Protein AF-A0A3M1Z5X5-F1 (afdb_monomer_lite)

Sequence (236 aa):
MSYSSSIVQARPGDEITLSWATDSDGVEIQELNAQGVALAIYTSTPTGQLVLAIPAGAQDQIIYRLVAKRGGQLATRSIPITISCAASWFFGNEFAPAGSDCPSGPPEILPGAFQPFERGFMVWIGGARNFVVGADSTTNRYMRYANTWDGVTVYPCACGSAPAGFLDPQGIFNWAYNNTLAPIGTWNSAIGWAINNIDQSARQIQFEEGGAFYIETPIGVFRFSGEAAGTWTKIK

Structure (mmCIF, N/CA/C/O backbone):
data_AF-A0A3M1Z5X5-F1
#
_entry.id   AF-A0A3M1Z5X5-F1
#
loop_
_atom_site.group_PDB
_atom_site.id
_atom_site.type_symbol
_atom_site.label_atom_id
_atom_site.label_alt_id
_atom_site.label_comp_id
_atom_site.label_asym_id
_atom_site.label_entity_id
_atom_site.label_seq_id
_atom_site.pdbx_PDB_ins_code
_atom_site.Cartn_x
_atom_site.Cartn_y
_atom_site.Cartn_z
_atom_site.occupancy
_atom_site.B_iso_or_equiv
_atom_site.auth_seq_id
_atom_site.auth_comp_id
_atom_site.auth_asym_id
_atom_site.auth_atom_id
_atom_site.pdbx_PDB_model_num
ATOM 1 N N . MET A 1 1 ? -27.891 -2.935 33.923 1.00 88.75 1 MET A N 1
ATOM 2 C CA . MET A 1 1 ? -26.551 -2.420 33.567 1.00 88.75 1 MET A CA 1
ATOM 3 C C . MET A 1 1 ? -26.675 -1.328 32.524 1.00 88.75 1 MET A C 1
ATOM 5 O O . MET A 1 1 ? -27.481 -1.489 31.610 1.00 88.75 1 MET A O 1
ATOM 9 N N . SER A 1 2 ? -25.902 -0.255 32.664 1.00 96.31 2 SER A N 1
ATOM 10 C CA . SER A 1 2 ? -25.724 0.789 31.651 1.00 96.31 2 SER A CA 1
ATOM 11 C C . SER A 1 2 ? -24.352 0.645 30.994 1.00 96.31 2 SER A C 1
ATOM 13 O O . SER A 1 2 ? -23.387 0.245 31.645 1.00 96.31 2 SER A O 1
ATOM 15 N N . TYR A 1 3 ? -24.283 0.945 29.698 1.00 98.00 3 TYR A N 1
ATOM 16 C CA . TYR A 1 3 ? -23.037 0.999 28.944 1.00 98.00 3 TYR A CA 1
ATOM 17 C C . TYR A 1 3 ? -23.197 1.991 27.794 1.00 98.00 3 TYR A C 1
ATOM 19 O O . TYR A 1 3 ? -24.136 1.860 27.006 1.00 98.00 3 TYR A O 1
ATOM 27 N N . SER A 1 4 ? -22.324 2.991 27.727 1.00 97.81 4 SER A N 1
ATOM 28 C CA . SER A 1 4 ? -22.367 4.057 26.726 1.00 97.81 4 SER A CA 1
ATOM 29 C C . SER A 1 4 ? -20.966 4.479 26.295 1.00 97.81 4 SER A C 1
ATOM 31 O O . SER A 1 4 ? -19.978 4.199 26.972 1.00 97.81 4 SER A O 1
ATOM 33 N N . SER A 1 5 ? -20.909 5.189 25.174 1.00 97.62 5 SER A N 1
ATOM 34 C CA . SER A 1 5 ? -19.703 5.795 24.621 1.00 97.62 5 SER A CA 1
ATOM 35 C C . SER A 1 5 ? -19.924 7.296 24.428 1.00 97.62 5 SER A C 1
ATOM 37 O O . SER A 1 5 ? -21.058 7.713 24.188 1.00 97.62 5 SER A O 1
ATOM 39 N N . SER A 1 6 ? -18.858 8.095 24.511 1.00 97.31 6 SER A N 1
ATOM 40 C CA . SER A 1 6 ? -18.877 9.523 24.165 1.00 97.31 6 SER A CA 1
ATOM 41 C C . SER A 1 6 ? -19.150 9.781 22.678 1.00 97.31 6 SER A C 1
ATOM 43 O O . SER A 1 6 ? -19.729 10.811 22.341 1.00 97.31 6 SER A O 1
ATOM 45 N N . ILE A 1 7 ? -18.760 8.854 21.797 1.00 94.25 7 ILE A N 1
ATOM 46 C CA . ILE A 1 7 ? -18.924 8.936 20.337 1.00 94.25 7 ILE A CA 1
ATOM 47 C C . ILE A 1 7 ? -19.372 7.589 19.760 1.00 94.25 7 ILE A C 1
ATOM 49 O O . ILE A 1 7 ? -19.154 6.547 20.368 1.00 94.25 7 ILE A O 1
ATOM 53 N N . VAL A 1 8 ? -20.001 7.591 18.585 1.00 92.75 8 VAL A N 1
ATOM 54 C CA . VAL A 1 8 ? -20.375 6.366 17.832 1.00 92.75 8 VAL A CA 1
ATOM 55 C C . VAL A 1 8 ? -19.824 6.357 16.402 1.00 92.75 8 VAL A C 1
ATOM 57 O O . VAL A 1 8 ? -19.964 5.373 15.674 1.00 92.75 8 VAL A O 1
ATOM 60 N N . GLN A 1 9 ? -19.177 7.454 16.013 1.00 91.19 9 GLN A N 1
ATOM 61 C CA . GLN A 1 9 ? -18.403 7.614 14.792 1.00 91.19 9 GLN A CA 1
ATOM 62 C C . GLN A 1 9 ? -17.070 8.241 15.178 1.00 91.19 9 GLN A C 1
ATOM 64 O O . GLN A 1 9 ? -17.058 9.162 15.995 1.00 91.19 9 GLN A O 1
ATOM 69 N N . ALA A 1 10 ? -15.981 7.730 14.623 1.00 90.88 10 ALA A N 1
ATOM 70 C CA . ALA A 1 10 ? -14.641 8.175 14.960 1.00 90.88 10 ALA A CA 1
ATOM 71 C C . ALA A 1 10 ? -13.701 8.058 13.760 1.00 90.88 10 ALA A C 1
ATOM 73 O O . ALA A 1 10 ? -14.003 7.392 12.766 1.00 90.88 10 ALA A O 1
ATOM 74 N N . ARG A 1 11 ? -12.548 8.698 13.866 1.00 85.62 11 ARG A N 1
ATOM 75 C CA . ARG A 1 11 ? -11.379 8.485 13.019 1.00 85.62 11 ARG A CA 1
ATOM 76 C C . ARG A 1 11 ? -10.339 7.684 13.796 1.00 85.62 11 ARG A C 1
ATOM 78 O O . ARG A 1 11 ? -10.359 7.705 15.030 1.00 85.62 11 ARG A O 1
ATOM 85 N N . PRO A 1 12 ? -9.417 6.995 13.113 1.00 84.81 12 PRO A N 1
ATOM 86 C CA . PRO A 1 12 ? -8.233 6.486 13.783 1.00 84.81 12 PRO A CA 1
ATOM 87 C C . PRO A 1 12 ? -7.512 7.602 14.553 1.00 84.81 12 PRO A C 1
ATOM 89 O O . PRO A 1 12 ? -7.382 8.721 14.059 1.00 84.81 12 PRO A O 1
ATOM 92 N N . GLY A 1 13 ? -7.096 7.312 15.785 1.00 84.56 13 GLY A N 1
ATOM 93 C CA . GLY A 1 13 ? -6.469 8.275 16.693 1.00 84.56 13 GLY A CA 1
ATOM 94 C C . GLY A 1 13 ? -7.425 9.134 17.531 1.00 84.56 13 GLY A C 1
ATOM 95 O O . GLY A 1 13 ? -6.964 9.727 18.505 1.00 84.56 13 GLY A O 1
ATOM 96 N N . ASP A 1 14 ? -8.728 9.182 17.226 1.00 89.88 14 ASP A N 1
ATOM 97 C CA . ASP A 1 14 ? -9.696 9.889 18.077 1.00 89.88 14 ASP A CA 1
ATOM 98 C C . ASP A 1 14 ? -9.773 9.250 19.474 1.00 89.88 14 ASP A C 1
ATOM 100 O O . ASP A 1 14 ? -9.660 8.032 19.626 1.00 89.88 14 ASP A O 1
ATOM 104 N N . GLU A 1 15 ? -10.025 10.059 20.504 1.00 94.94 15 GLU A N 1
ATOM 105 C CA . GLU A 1 15 ? -10.270 9.560 21.858 1.00 94.94 15 GLU A CA 1
ATOM 106 C C . GLU A 1 15 ? -11.758 9.254 22.090 1.00 94.94 15 GLU A C 1
ATOM 108 O O . GLU A 1 15 ? -12.654 10.050 21.802 1.00 94.94 15 GLU A O 1
ATOM 113 N N . ILE A 1 16 ? -12.021 8.096 22.687 1.00 96.25 16 ILE A N 1
ATOM 114 C CA . ILE A 1 16 ? -13.342 7.611 23.079 1.00 96.25 16 ILE A CA 1
ATOM 115 C C . ILE A 1 16 ? -13.374 7.393 24.591 1.00 96.25 16 ILE A C 1
ATOM 117 O O . ILE A 1 16 ? -12.455 6.825 25.175 1.00 96.25 16 ILE A O 1
ATOM 121 N N . THR A 1 17 ? -14.466 7.803 25.239 1.00 98.06 17 THR A N 1
ATOM 122 C CA . THR A 1 17 ? -14.736 7.484 26.646 1.00 98.06 17 THR A CA 1
ATOM 123 C C . THR A 1 17 ? -15.887 6.496 26.741 1.00 98.06 17 THR A C 1
ATOM 125 O O . THR A 1 17 ? -17.037 6.823 26.446 1.00 98.06 17 THR A O 1
ATOM 128 N N . LEU A 1 18 ? -15.584 5.290 27.206 1.00 98.25 18 LEU A N 1
ATOM 129 C CA . LEU A 1 18 ? -16.563 4.269 27.552 1.00 98.25 18 LEU A CA 1
ATOM 130 C C . LEU A 1 18 ? -16.987 4.468 29.006 1.00 98.25 18 LEU A C 1
ATOM 132 O O . LEU A 1 18 ? -16.141 4.653 29.874 1.00 98.25 18 LEU A O 1
ATOM 136 N N . SER A 1 19 ? -18.287 4.431 29.288 1.00 98.38 19 SER A N 1
ATOM 137 C CA . SER A 1 19 ? -18.845 4.584 30.639 1.00 98.38 19 SER A CA 1
ATOM 138 C C . SER A 1 19 ? -19.816 3.452 30.945 1.00 98.38 19 SER A C 1
ATOM 140 O O . SER A 1 19 ? -20.634 3.093 30.095 1.00 98.38 19 SER A O 1
ATOM 142 N N . TRP A 1 20 ? -19.759 2.893 32.153 1.00 98.25 20 TRP A N 1
ATOM 143 C CA . TRP A 1 20 ? -20.652 1.810 32.567 1.00 98.25 20 TRP A CA 1
ATOM 144 C C . TRP A 1 20 ? -21.007 1.868 34.052 1.00 98.25 20 TRP A C 1
ATOM 146 O O . TRP A 1 20 ? -20.260 2.387 34.881 1.00 98.25 20 TRP A O 1
ATOM 156 N N . ALA A 1 21 ? -22.148 1.265 34.380 1.00 98.00 21 ALA A N 1
ATOM 157 C CA . ALA A 1 21 ? -22.534 0.932 35.744 1.00 98.00 21 ALA A CA 1
ATOM 158 C C . ALA A 1 21 ? -23.292 -0.402 35.764 1.00 98.00 21 ALA A C 1
ATOM 160 O O . ALA A 1 21 ? -24.238 -0.636 34.996 1.00 98.00 21 ALA A O 1
ATOM 161 N N . THR A 1 22 ? -22.865 -1.305 36.640 1.00 97.00 22 THR A N 1
ATOM 162 C CA . THR A 1 22 ? -23.415 -2.655 36.772 1.00 97.00 22 THR A CA 1
ATOM 163 C C . THR A 1 22 ? -23.456 -3.054 38.244 1.00 97.00 22 THR A C 1
ATOM 165 O O . THR A 1 22 ? -22.604 -2.628 39.015 1.00 97.00 22 THR A O 1
ATOM 168 N N . ASP A 1 23 ? -24.370 -3.950 38.615 1.00 95.50 23 ASP A N 1
ATOM 169 C CA . ASP A 1 23 ? -24.359 -4.553 39.954 1.00 95.50 23 ASP A CA 1
ATOM 170 C C . ASP A 1 23 ? -23.419 -5.777 40.030 1.00 95.50 23 ASP A C 1
ATOM 172 O O . ASP A 1 23 ? -23.480 -6.557 40.969 1.00 95.50 23 ASP A O 1
ATOM 176 N N . SER A 1 24 ? -22.590 -6.031 39.018 1.00 96.19 24 SER A N 1
ATOM 177 C CA . SER A 1 24 ? -21.792 -7.261 38.935 1.00 96.19 24 SER A CA 1
ATOM 178 C C . SER A 1 24 ? -20.645 -7.326 39.954 1.00 96.19 24 SER A C 1
ATOM 180 O O . SER A 1 24 ? -20.308 -6.326 40.581 1.00 96.19 24 SER A O 1
ATOM 182 N N . ASP A 1 25 ? -20.036 -8.505 40.105 1.00 94.75 25 ASP A N 1
ATOM 183 C CA . ASP A 1 25 ? -18.866 -8.703 40.974 1.00 94.75 25 ASP A CA 1
ATOM 184 C C . ASP A 1 25 ? -17.574 -8.233 40.278 1.00 94.75 25 ASP A C 1
ATOM 186 O O . ASP A 1 25 ? -16.588 -7.890 40.927 1.00 94.75 25 ASP A O 1
ATOM 190 N N . GLY A 1 26 ? -17.579 -8.195 38.942 1.00 94.62 26 GLY A N 1
ATOM 191 C CA . GLY A 1 26 ? -16.470 -7.705 38.134 1.00 94.62 26 GLY A CA 1
ATOM 192 C C . GLY A 1 26 ? -16.857 -7.503 36.674 1.00 94.62 26 GLY A C 1
ATOM 193 O O . GLY A 1 26 ? -17.804 -8.116 36.171 1.00 94.62 26 GLY A O 1
ATOM 194 N N . VAL A 1 27 ? -16.098 -6.655 35.983 1.00 97.69 27 VAL A N 1
ATOM 195 C CA . VAL A 1 27 ? -16.301 -6.371 34.561 1.00 97.69 27 VAL A CA 1
ATOM 196 C C . VAL A 1 27 ? -15.000 -6.473 33.778 1.00 97.69 27 VAL A C 1
ATOM 198 O O . VAL A 1 27 ? -13.909 -6.205 34.285 1.00 97.69 27 VAL A O 1
ATOM 201 N N . GLU A 1 28 ? -15.141 -6.812 32.507 1.00 97.44 28 GLU A N 1
ATOM 202 C CA . GLU A 1 28 ? -14.109 -6.625 31.496 1.00 97.44 28 GLU A CA 1
ATOM 203 C C . GLU A 1 28 ? -14.703 -5.886 30.294 1.00 97.44 28 GLU A C 1
ATOM 205 O O . GLU A 1 28 ? -15.861 -6.095 29.924 1.00 97.44 28 GLU A O 1
ATOM 210 N N . ILE A 1 29 ? -13.906 -5.014 29.688 1.00 98.00 29 ILE A N 1
ATOM 211 C CA . ILE A 1 29 ? -14.177 -4.427 28.383 1.00 98.00 29 ILE A CA 1
ATOM 212 C C . ILE A 1 29 ? -13.278 -5.125 27.381 1.00 98.00 29 ILE A C 1
ATOM 214 O O . ILE A 1 29 ? -12.071 -5.217 27.577 1.00 98.00 29 ILE A O 1
ATOM 218 N N . GLN A 1 30 ? -13.872 -5.620 26.310 1.00 97.75 30 GLN A N 1
ATOM 219 C CA . GLN A 1 30 ? -13.162 -6.237 25.208 1.00 97.75 30 GLN A CA 1
ATOM 220 C C . GLN A 1 30 ? -13.242 -5.308 24.002 1.00 97.75 30 GLN A C 1
ATOM 222 O O . GLN A 1 30 ? -14.334 -4.888 23.617 1.00 97.75 30 GLN A O 1
ATOM 227 N N . GLU A 1 31 ? -12.095 -4.999 23.417 1.00 95.38 31 GLU A N 1
ATOM 228 C CA . GLU A 1 31 ? -12.009 -4.362 22.109 1.00 95.38 31 GLU A CA 1
ATOM 229 C C . GLU A 1 31 ? -12.021 -5.461 21.054 1.00 95.38 31 GLU A C 1
ATOM 231 O O . GLU A 1 31 ? -11.177 -6.357 21.090 1.00 95.38 31 GLU A O 1
ATOM 236 N N . LEU A 1 32 ? -12.996 -5.433 20.151 1.00 92.81 32 LEU A N 1
ATOM 237 C CA . LEU A 1 32 ? -13.173 -6.445 19.120 1.00 92.81 32 LEU A CA 1
ATOM 238 C C . LEU A 1 32 ? -13.079 -5.813 17.732 1.00 92.81 32 LEU A C 1
ATOM 240 O O . LEU A 1 32 ? -13.582 -4.709 17.511 1.00 92.81 32 LEU A O 1
ATOM 244 N N . ASN A 1 33 ? -12.521 -6.551 16.775 1.00 83.44 33 ASN A N 1
ATOM 245 C CA . ASN A 1 33 ? -12.664 -6.207 15.361 1.00 83.44 33 ASN A CA 1
ATOM 246 C C . ASN A 1 33 ? -14.097 -6.481 14.854 1.00 83.44 33 ASN A C 1
ATOM 248 O O . ASN A 1 33 ? -14.929 -7.056 15.564 1.00 83.44 33 ASN A O 1
ATOM 252 N N . ALA A 1 34 ? -14.382 -6.113 13.602 1.00 80.69 34 ALA A N 1
ATOM 253 C CA . ALA A 1 34 ? -15.681 -6.351 12.967 1.00 80.69 34 ALA A CA 1
ATOM 254 C C . ALA A 1 34 ? -16.083 -7.844 12.911 1.00 80.69 34 ALA A C 1
ATOM 256 O O . ALA A 1 34 ? -17.267 -8.168 12.859 1.00 80.69 34 ALA A O 1
ATOM 257 N N . GLN A 1 35 ? -15.117 -8.768 12.969 1.00 83.44 35 GLN A N 1
ATOM 258 C CA . GLN A 1 35 ? -15.343 -10.218 13.019 1.00 83.44 35 GLN A CA 1
ATOM 259 C C . GLN A 1 35 ? -15.591 -10.746 14.448 1.00 83.44 35 GLN A C 1
ATOM 261 O O . GLN A 1 35 ? -15.794 -11.945 14.637 1.00 83.44 35 GLN A O 1
ATOM 266 N N . GLY A 1 36 ? -15.582 -9.876 15.464 1.00 85.88 36 GLY A N 1
ATOM 267 C CA . GLY A 1 36 ? -15.825 -10.229 16.864 1.00 85.88 36 GLY A CA 1
ATOM 268 C C . GLY A 1 36 ? -14.629 -10.857 17.589 1.00 85.88 36 GLY A C 1
ATOM 269 O O . GLY A 1 36 ? -14.791 -11.343 18.712 1.00 85.88 36 GLY A O 1
ATOM 270 N N . VAL A 1 37 ? -13.440 -10.850 16.978 1.00 88.38 37 VAL A N 1
ATOM 271 C CA . VAL A 1 37 ? -12.191 -11.311 17.601 1.00 88.38 37 VAL A CA 1
ATOM 272 C C . VAL A 1 37 ? -11.689 -10.237 18.556 1.00 88.38 37 VAL A C 1
ATOM 274 O O . VAL A 1 37 ? -11.570 -9.077 18.167 1.00 88.38 37 VAL A O 1
ATOM 277 N N . ALA A 1 38 ? -11.379 -10.629 19.793 1.00 91.38 38 ALA A N 1
ATOM 278 C CA . ALA A 1 38 ? -10.833 -9.716 20.788 1.00 91.38 38 ALA A CA 1
ATOM 279 C C . ALA A 1 38 ? -9.383 -9.344 20.458 1.00 91.38 38 ALA A C 1
ATOM 281 O O . ALA A 1 38 ? -8.515 -10.211 20.390 1.00 91.38 38 ALA A O 1
ATOM 282 N N . LEU A 1 39 ? -9.149 -8.048 20.277 1.00 89.44 39 LEU A N 1
ATOM 283 C CA . LEU A 1 39 ? -7.839 -7.435 20.076 1.00 89.44 39 LEU A CA 1
ATOM 284 C C . LEU A 1 39 ? -7.198 -7.062 21.418 1.00 89.44 39 LEU A C 1
ATOM 286 O O . LEU A 1 39 ? -5.995 -7.232 21.599 1.00 89.44 39 LEU A O 1
ATOM 290 N N . ALA A 1 40 ? -8.012 -6.603 22.373 1.00 94.00 40 ALA A N 1
ATOM 291 C CA . ALA A 1 40 ? -7.578 -6.233 23.715 1.00 94.00 40 ALA A CA 1
ATOM 292 C C . ALA A 1 40 ? -8.664 -6.515 24.764 1.00 94.00 40 ALA A C 1
ATOM 294 O O . ALA A 1 40 ? -9.858 -6.567 24.454 1.00 94.00 40 ALA A O 1
ATOM 295 N N . ILE A 1 41 ? -8.242 -6.698 26.019 1.00 97.00 41 ILE A N 1
ATOM 296 C CA . ILE A 1 41 ? -9.127 -6.926 27.169 1.00 97.00 41 ILE A CA 1
ATOM 297 C C . ILE A 1 41 ? -8.678 -6.039 28.332 1.00 97.00 41 ILE A C 1
ATOM 299 O O . ILE A 1 41 ? -7.515 -6.066 28.730 1.00 97.00 41 ILE A O 1
ATOM 303 N N . TYR A 1 42 ? -9.623 -5.302 28.909 1.00 97.00 42 TYR A N 1
ATOM 304 C CA . TYR A 1 42 ? -9.421 -4.379 30.020 1.00 97.00 42 TYR A CA 1
ATOM 305 C C . TYR A 1 42 ? -10.319 -4.779 31.193 1.00 97.00 42 TYR A C 1
ATOM 307 O O . TYR A 1 42 ? -11.537 -4.626 31.132 1.00 97.00 42 TYR A O 1
ATOM 315 N N . THR A 1 43 ? -9.746 -5.290 32.279 1.00 96.19 43 THR A N 1
ATOM 316 C CA . THR A 1 43 ? -10.483 -5.527 33.534 1.00 96.19 43 THR A CA 1
ATOM 317 C C . THR A 1 43 ? -10.683 -4.231 34.309 1.00 96.19 43 THR A C 1
ATOM 319 O O . THR A 1 43 ? -9.769 -3.414 34.396 1.00 96.19 43 THR A O 1
ATOM 322 N N . SER A 1 44 ? -11.865 -4.048 34.898 1.00 95.06 44 SER A N 1
ATOM 323 C CA . SER A 1 44 ? -12.182 -2.842 35.667 1.00 95.06 44 SER A CA 1
ATOM 324 C C . SER A 1 44 ? -13.203 -3.098 36.783 1.00 95.06 44 SER A C 1
ATOM 326 O O . SER A 1 44 ? -13.665 -4.224 36.988 1.00 95.06 44 SER A O 1
ATOM 328 N N . THR A 1 45 ? -13.542 -2.050 37.532 1.00 96.62 45 THR A N 1
ATOM 329 C CA . THR A 1 45 ? -14.554 -2.079 38.596 1.00 96.62 45 THR A CA 1
ATOM 330 C C . THR A 1 45 ? -15.979 -2.091 38.029 1.00 96.62 45 THR A C 1
ATOM 332 O O . THR A 1 45 ? -16.200 -1.579 36.931 1.00 96.62 45 THR A O 1
ATOM 335 N N . PRO A 1 46 ? -16.989 -2.606 38.764 1.00 96.88 46 PRO A N 1
ATOM 336 C CA . PRO A 1 46 ? -18.374 -2.720 38.278 1.00 96.88 46 PRO A CA 1
ATOM 337 C C . PRO A 1 46 ? -19.041 -1.421 37.802 1.00 96.88 46 PRO A C 1
ATOM 339 O O . PRO A 1 46 ? -20.001 -1.483 37.031 1.00 96.88 46 PRO A O 1
ATOM 342 N N . THR A 1 47 ? -18.516 -0.269 38.221 1.00 98.12 47 THR A N 1
ATOM 343 C CA . THR A 1 47 ? -18.877 1.072 37.749 1.00 98.12 47 THR A CA 1
ATOM 344 C C . THR A 1 47 ? -17.595 1.833 37.443 1.00 98.12 47 THR A C 1
ATOM 346 O O . THR A 1 47 ? -16.647 1.765 38.231 1.00 98.12 47 THR A O 1
ATOM 349 N N . GLY A 1 48 ? -17.551 2.544 36.317 1.00 97.56 48 GLY A N 1
ATOM 350 C CA . GLY A 1 48 ? -16.356 3.279 35.922 1.00 97.56 48 GLY A CA 1
ATOM 351 C C . GLY A 1 48 ? -16.420 3.896 34.532 1.00 97.56 48 GLY A C 1
ATOM 352 O O . GLY A 1 48 ? -17.454 3.885 33.855 1.00 97.56 48 GLY A O 1
ATOM 353 N N . GLN A 1 49 ? -15.276 4.454 34.143 1.00 98.12 49 GLN A N 1
ATOM 354 C CA . GLN A 1 49 ? -15.012 4.979 32.812 1.00 98.12 49 GLN A CA 1
ATOM 355 C C . GLN A 1 49 ? -13.654 4.486 32.316 1.00 98.12 49 GLN A C 1
ATOM 357 O O . GLN A 1 49 ? -12.756 4.211 33.113 1.00 98.12 49 GLN A O 1
ATOM 362 N N . LEU A 1 50 ? -13.512 4.385 30.999 1.00 97.81 50 LEU A N 1
ATOM 363 C CA . LEU A 1 50 ? -12.277 4.011 30.322 1.00 97.81 50 LEU A CA 1
ATOM 364 C C . LEU A 1 50 ? -12.106 4.910 29.102 1.00 97.81 50 LEU A C 1
ATOM 366 O O . LEU A 1 50 ? -12.975 4.928 28.230 1.00 97.81 50 LEU A O 1
ATOM 370 N N . VAL A 1 51 ? -11.001 5.648 29.062 1.00 97.56 51 VAL A N 1
ATOM 371 C CA . VAL A 1 51 ? -10.608 6.451 27.902 1.00 97.56 51 VAL A CA 1
ATOM 372 C C . VAL A 1 51 ? -9.647 5.623 27.058 1.00 97.56 51 VAL A C 1
ATOM 374 O O . VAL A 1 51 ? -8.676 5.086 27.592 1.00 97.56 51 VAL A O 1
ATOM 377 N N . LEU A 1 52 ? -9.937 5.492 25.767 1.00 95.44 52 LEU A N 1
ATOM 378 C CA . LEU A 1 52 ? -9.114 4.780 24.788 1.00 95.44 52 LEU A CA 1
ATOM 379 C C . LEU A 1 52 ? -8.915 5.670 23.564 1.00 95.44 52 LEU A C 1
ATOM 381 O O . LEU A 1 52 ? -9.777 6.487 23.252 1.00 95.44 52 LEU A O 1
ATOM 385 N N . ALA A 1 53 ? -7.809 5.479 22.854 1.00 93.06 53 ALA A N 1
ATOM 386 C CA . ALA A 1 53 ? -7.659 5.993 21.500 1.00 93.06 53 ALA A CA 1
ATOM 387 C C . ALA A 1 53 ? -8.137 4.927 20.508 1.00 93.06 53 ALA A C 1
ATOM 389 O O . ALA A 1 53 ? -7.867 3.739 20.699 1.00 93.06 53 ALA A O 1
ATOM 390 N N . ILE A 1 54 ? -8.820 5.342 19.443 1.00 89.81 54 ILE A N 1
ATOM 391 C CA . ILE A 1 54 ? -9.171 4.453 18.336 1.00 89.81 54 ILE A CA 1
ATOM 392 C C . ILE A 1 54 ? -7.870 3.999 17.652 1.00 89.81 54 ILE A C 1
ATOM 394 O O . ILE A 1 54 ? -7.066 4.855 17.271 1.00 89.81 54 ILE A O 1
ATOM 398 N N . PRO A 1 55 ? -7.638 2.685 17.473 1.00 83.94 55 PRO A N 1
ATOM 399 C CA . PRO A 1 55 ? -6.419 2.186 16.841 1.00 83.94 55 PRO A CA 1
ATOM 400 C C . PRO A 1 55 ? -6.186 2.788 15.448 1.00 83.94 55 PRO A C 1
ATOM 402 O O . PRO A 1 55 ? -7.133 2.929 14.678 1.00 83.94 55 PRO A O 1
ATOM 405 N N . ALA A 1 56 ? -4.927 3.084 15.103 1.00 74.50 56 ALA A N 1
ATOM 406 C CA . ALA A 1 56 ? -4.547 3.662 13.803 1.00 74.50 56 ALA A CA 1
ATOM 407 C C . ALA A 1 56 ? -5.045 2.819 12.604 1.00 74.50 56 ALA A C 1
ATOM 409 O O . ALA A 1 56 ? -5.621 3.350 11.658 1.00 74.50 56 ALA A O 1
ATOM 410 N N . GLY A 1 57 ? -4.944 1.490 12.718 1.00 71.56 57 GLY A N 1
ATOM 411 C CA . GLY A 1 57 ? -5.395 0.544 11.692 1.00 71.56 57 GLY A CA 1
ATOM 412 C C . GLY A 1 57 ? -6.862 0.120 11.809 1.00 71.56 57 GLY A C 1
ATOM 413 O O . GLY A 1 57 ? -7.241 -0.910 11.247 1.00 71.56 57 GLY A O 1
ATOM 414 N N . ALA A 1 58 ? -7.683 0.829 12.593 1.00 78.06 58 ALA A N 1
ATOM 415 C CA . ALA A 1 58 ? -9.108 0.537 12.672 1.00 78.06 58 ALA A CA 1
ATOM 416 C C . ALA A 1 58 ? -9.774 0.875 11.329 1.00 78.06 58 ALA A C 1
ATOM 418 O O . ALA A 1 58 ? -9.634 1.977 10.807 1.00 78.06 58 ALA A O 1
ATOM 419 N N . GLN A 1 59 ? -10.523 -0.078 10.783 1.00 72.12 59 GLN A N 1
ATOM 420 C CA . GLN A 1 59 ? -11.265 0.067 9.532 1.00 72.12 59 GLN A CA 1
ATOM 421 C C . GLN A 1 59 ? -12.729 -0.238 9.783 1.00 72.12 59 GLN A C 1
ATOM 423 O O . GLN A 1 59 ? -13.019 -1.123 10.586 1.00 72.12 59 GLN A O 1
ATOM 428 N N . ASP A 1 60 ? -13.613 0.467 9.075 1.00 79.69 60 ASP A N 1
ATOM 429 C CA . ASP A 1 60 ? -15.076 0.330 9.055 1.00 79.69 60 ASP A CA 1
ATOM 430 C C . ASP A 1 60 ? -15.779 0.434 10.414 1.00 79.69 60 ASP A C 1
ATOM 432 O O . ASP A 1 60 ? -16.623 1.305 10.627 1.00 79.69 60 ASP A O 1
ATOM 436 N N . GLN A 1 61 ? -15.465 -0.466 11.341 1.00 87.44 61 GLN A N 1
ATOM 437 C CA . GLN A 1 61 ? -16.051 -0.554 12.660 1.00 87.44 61 GLN A CA 1
ATOM 438 C C . GLN A 1 61 ? -15.111 -1.223 13.669 1.00 87.44 61 GLN A C 1
ATOM 440 O O . GLN A 1 61 ? -14.516 -2.268 13.406 1.00 87.44 61 GLN A O 1
ATOM 445 N N . ILE A 1 62 ? -15.089 -0.676 14.882 1.00 91.38 62 ILE A N 1
ATOM 446 C CA . ILE A 1 62 ? -14.570 -1.342 16.078 1.00 91.38 62 ILE A CA 1
ATOM 447 C C . ILE A 1 62 ? -15.714 -1.571 17.064 1.00 91.38 62 ILE A C 1
ATOM 449 O O . ILE A 1 62 ? -16.635 -0.758 17.160 1.00 91.38 62 ILE A O 1
ATOM 453 N N . ILE A 1 63 ? -15.706 -2.698 17.773 1.00 95.25 63 ILE A N 1
ATOM 454 C CA . ILE A 1 63 ? -16.775 -3.045 18.712 1.00 95.25 63 ILE A CA 1
ATOM 455 C C . ILE A 1 63 ? -16.191 -3.107 20.114 1.00 95.25 63 ILE A C 1
ATOM 457 O O . ILE A 1 63 ? -15.382 -3.979 20.419 1.00 95.25 63 ILE A O 1
ATOM 461 N N . TYR A 1 64 ? -16.676 -2.247 21.001 1.00 97.06 64 TYR A N 1
ATOM 462 C CA . TYR A 1 64 ? -16.374 -2.353 22.422 1.00 97.06 64 TYR A CA 1
ATOM 463 C C . TYR A 1 64 ? -17.467 -3.155 23.119 1.00 97.06 64 TYR A C 1
ATOM 465 O O . TYR A 1 64 ? -18.648 -2.807 23.053 1.00 97.06 64 TYR A O 1
ATOM 473 N N . ARG A 1 65 ? -17.092 -4.267 23.755 1.00 97.94 65 ARG A N 1
ATOM 474 C CA . ARG A 1 65 ? -18.006 -5.166 24.467 1.00 97.94 65 ARG A CA 1
ATOM 475 C C . ARG A 1 65 ? -17.723 -5.141 25.961 1.00 97.94 65 ARG A C 1
ATOM 477 O O . ARG A 1 65 ? -16.682 -5.612 26.400 1.00 97.94 65 ARG A O 1
ATOM 484 N N . LEU A 1 66 ? -18.693 -4.683 26.744 1.00 98.12 66 LEU A N 1
ATOM 485 C CA . LEU A 1 66 ? -18.722 -4.881 28.187 1.00 98.12 66 LEU A CA 1
ATOM 486 C C . LEU A 1 66 ? -19.187 -6.309 28.495 1.00 98.12 66 LEU A C 1
ATOM 488 O O . LEU A 1 66 ? -20.225 -6.742 27.987 1.00 98.12 66 LEU A O 1
ATOM 492 N N . VAL A 1 67 ? -18.457 -7.010 29.358 1.00 98.12 67 VAL A N 1
ATOM 493 C CA . VAL A 1 67 ? -18.828 -8.312 29.922 1.00 98.12 67 VAL A CA 1
ATOM 494 C C . VAL A 1 67 ? -18.855 -8.183 31.445 1.00 98.12 67 VAL A C 1
ATOM 496 O O . VAL A 1 67 ? -17.822 -8.004 32.086 1.00 98.12 67 VAL A O 1
ATOM 499 N N . ALA A 1 68 ? -20.047 -8.273 32.027 1.00 97.69 68 ALA A N 1
ATOM 500 C CA . ALA A 1 68 ? -20.280 -8.216 33.465 1.00 97.69 68 ALA A CA 1
ATOM 501 C C . ALA A 1 68 ? -20.439 -9.631 34.039 1.00 97.69 68 ALA A C 1
ATOM 503 O O . ALA A 1 68 ? -21.177 -10.443 33.474 1.00 97.69 68 ALA A O 1
ATOM 504 N N . LYS A 1 69 ? -19.761 -9.926 35.155 1.00 97.31 69 LYS A N 1
ATOM 505 C CA . LYS A 1 69 ? -19.688 -11.261 35.772 1.00 97.31 69 LYS A CA 1
ATOM 506 C C . LYS A 1 69 ? -20.292 -11.238 37.175 1.00 97.31 69 LYS A C 1
ATOM 508 O O . LYS A 1 69 ? -19.867 -10.439 38.004 1.00 97.31 69 LYS A O 1
ATOM 513 N N . ARG A 1 70 ? -21.261 -12.109 37.466 1.00 96.38 70 ARG A N 1
ATOM 514 C CA . ARG A 1 70 ? -21.837 -12.250 38.817 1.00 96.38 70 ARG A CA 1
ATOM 515 C C . ARG A 1 70 ? -22.191 -13.699 39.108 1.00 96.38 70 ARG A C 1
ATOM 517 O O . ARG A 1 70 ? -22.963 -14.287 38.358 1.00 96.38 70 ARG A O 1
ATOM 524 N N . GLY A 1 71 ? -21.642 -14.276 40.178 1.00 92.88 71 GLY A N 1
ATOM 525 C CA . GLY A 1 71 ? -21.980 -15.647 40.599 1.00 92.88 71 GLY A CA 1
ATOM 526 C C . GLY A 1 71 ? -21.883 -16.708 39.486 1.00 92.88 71 GLY A C 1
ATOM 527 O O . GLY A 1 71 ? -22.728 -17.595 39.405 1.00 92.88 71 GLY A O 1
ATOM 528 N N . GLY A 1 72 ? -20.905 -16.582 38.581 1.00 90.69 72 GLY A N 1
ATOM 529 C CA . GLY A 1 72 ? -20.717 -17.477 37.429 1.00 90.69 72 GLY A CA 1
ATOM 530 C C . GLY A 1 72 ? -21.569 -17.161 36.191 1.00 90.69 72 GLY A C 1
ATOM 531 O O . GLY A 1 72 ? -21.367 -17.781 35.151 1.00 90.69 72 GLY A O 1
ATOM 532 N N . GLN A 1 73 ? -22.481 -16.188 36.257 1.00 95.00 73 GLN A N 1
ATOM 533 C CA . GLN A 1 73 ? -23.254 -15.714 35.108 1.00 95.00 73 GLN A CA 1
ATOM 534 C C . GLN A 1 73 ? -22.548 -14.559 34.392 1.00 95.00 73 GLN A C 1
ATOM 536 O O . GLN A 1 73 ? -21.883 -13.735 35.025 1.00 95.00 73 GLN A O 1
ATOM 541 N N . LEU A 1 74 ? -22.737 -14.489 33.071 1.00 96.75 74 LEU A N 1
ATOM 542 C CA . LEU A 1 74 ? -22.214 -13.434 32.206 1.00 96.75 74 LEU A CA 1
ATOM 543 C C . LEU A 1 74 ? -23.365 -12.643 31.582 1.00 96.75 74 LEU A C 1
ATOM 545 O O . LEU A 1 74 ? -24.309 -13.228 31.052 1.00 96.75 74 LEU A O 1
ATOM 549 N N . ALA A 1 75 ? -23.251 -11.319 31.587 1.00 97.12 75 ALA A N 1
ATOM 550 C CA . ALA A 1 75 ? -24.116 -10.424 30.826 1.00 97.12 75 ALA A CA 1
ATOM 551 C C . ALA A 1 75 ? -23.257 -9.526 29.932 1.00 97.12 75 ALA A C 1
ATOM 553 O O . ALA A 1 75 ? -22.258 -8.977 30.395 1.00 97.12 75 ALA A O 1
ATOM 554 N N . THR A 1 76 ? -23.635 -9.360 28.662 1.00 97.69 76 THR A N 1
ATOM 555 C CA . THR A 1 76 ? -22.843 -8.589 27.692 1.00 97.69 76 THR A CA 1
ATOM 556 C C . THR A 1 76 ? -23.630 -7.446 27.056 1.00 97.69 76 THR A C 1
ATOM 558 O O . THR A 1 76 ? -24.840 -7.542 26.841 1.00 97.69 76 THR A O 1
ATOM 561 N N . ARG A 1 77 ? -22.944 -6.335 26.762 1.00 97.56 77 ARG A N 1
ATOM 562 C CA . ARG A 1 77 ? -23.438 -5.220 25.931 1.00 97.56 77 ARG A CA 1
ATOM 563 C C . ARG A 1 77 ? -22.319 -4.768 25.009 1.00 97.56 77 ARG A C 1
ATOM 565 O O . ARG A 1 77 ? -21.187 -4.628 25.456 1.00 97.56 77 ARG A O 1
ATOM 572 N N . SER A 1 78 ? -22.657 -4.493 23.758 1.00 97.38 78 SER A N 1
ATOM 573 C CA . SER A 1 78 ? -21.708 -4.020 22.754 1.00 97.38 78 SER A CA 1
ATOM 574 C C . SER A 1 78 ? -22.087 -2.635 22.257 1.00 97.38 78 SER A C 1
ATOM 576 O O . SER A 1 78 ? -23.272 -2.337 22.103 1.00 97.38 78 SER A O 1
ATOM 578 N N . ILE A 1 79 ? -21.074 -1.818 21.993 1.00 96.62 79 ILE A N 1
ATOM 579 C CA . ILE A 1 79 ? -21.193 -0.529 21.324 1.00 96.62 79 ILE A CA 1
ATOM 580 C C . ILE A 1 79 ? -20.321 -0.596 20.070 1.00 96.62 79 ILE A C 1
ATOM 582 O O . ILE A 1 79 ? -19.096 -0.680 20.194 1.00 96.62 79 ILE A O 1
ATOM 586 N N . PRO A 1 80 ? -20.927 -0.598 18.873 1.00 94.94 80 PRO A N 1
ATOM 587 C CA . PRO A 1 80 ? -20.179 -0.414 17.645 1.00 94.94 80 PRO A CA 1
ATOM 588 C C . PRO A 1 80 ? -19.787 1.057 17.487 1.00 94.94 80 PRO A C 1
ATOM 590 O O . PRO A 1 80 ? -20.622 1.949 17.643 1.00 94.94 80 PRO A O 1
ATOM 593 N N . ILE A 1 81 ? -18.532 1.299 17.131 1.00 94.19 81 ILE A N 1
ATOM 594 C CA . ILE A 1 81 ? -18.011 2.603 16.728 1.00 94.19 81 ILE A CA 1
ATOM 595 C C . ILE A 1 81 ? -17.672 2.502 15.251 1.00 94.19 81 ILE A C 1
ATOM 597 O O . ILE A 1 81 ? -16.844 1.683 14.863 1.00 94.19 81 ILE A O 1
ATOM 601 N N . THR A 1 82 ? -18.337 3.303 14.426 1.00 90.81 82 THR A N 1
ATOM 602 C CA . THR A 1 82 ? -18.070 3.330 12.983 1.00 90.81 82 THR A CA 1
ATOM 603 C C . THR A 1 82 ? -16.822 4.163 12.728 1.00 90.81 82 THR A C 1
ATOM 605 O O . THR A 1 82 ? -16.729 5.293 13.207 1.00 90.81 82 THR A O 1
ATOM 608 N N . ILE A 1 83 ? -15.878 3.622 11.970 1.00 87.81 83 ILE A N 1
ATOM 609 C CA . ILE A 1 83 ? -14.673 4.334 11.572 1.00 87.81 83 ILE A CA 1
ATOM 610 C C . ILE A 1 83 ? -14.937 5.056 10.255 1.00 87.81 83 ILE A C 1
ATOM 612 O O . ILE A 1 83 ? -15.426 4.468 9.293 1.00 87.81 83 ILE A O 1
ATOM 616 N N . SER A 1 84 ? -14.622 6.346 10.216 1.00 84.81 84 SER A N 1
ATOM 617 C CA . SER A 1 84 ? -14.775 7.187 9.032 1.00 84.81 84 SER A CA 1
ATOM 618 C C . SER A 1 84 ? -13.428 7.769 8.626 1.00 84.81 84 SER A C 1
ATOM 620 O O . SER A 1 84 ? -12.85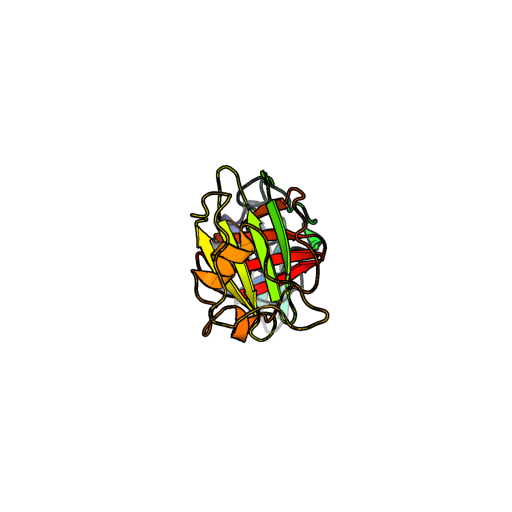7 8.591 9.337 1.00 84.81 84 SER A O 1
ATOM 622 N N . CYS A 1 85 ? -12.912 7.362 7.469 1.00 85.56 85 CYS A N 1
ATOM 623 C CA . CYS A 1 85 ? -11.757 8.024 6.876 1.00 85.56 85 CYS A CA 1
ATOM 624 C C . CYS A 1 85 ? -12.192 9.314 6.169 1.00 85.56 85 CYS A C 1
ATOM 626 O O . CYS A 1 85 ? -13.274 9.383 5.584 1.00 85.56 85 CYS A O 1
ATOM 628 N N . ALA A 1 86 ? -11.344 10.346 6.201 1.00 86.75 86 ALA A N 1
ATOM 629 C CA . ALA A 1 86 ? -11.626 11.608 5.510 1.00 86.75 86 ALA A CA 1
ATOM 630 C C . ALA A 1 86 ? -11.633 11.451 3.977 1.00 86.75 86 ALA A C 1
ATOM 632 O O . ALA A 1 86 ? -12.351 12.169 3.281 1.00 86.75 86 ALA A O 1
ATOM 633 N N . ALA A 1 87 ? -10.852 10.500 3.462 1.00 91.06 87 ALA A N 1
ATOM 634 C CA . ALA A 1 87 ? -10.818 10.101 2.063 1.00 91.06 87 ALA A CA 1
ATOM 635 C C . ALA A 1 87 ? -11.205 8.621 1.921 1.00 91.06 87 ALA A C 1
ATOM 637 O O . ALA A 1 87 ? -11.075 7.843 2.862 1.00 91.06 87 ALA A O 1
ATOM 638 N N . SER A 1 88 ? -11.675 8.237 0.733 1.00 91.62 88 SER A N 1
ATOM 639 C CA . SER A 1 88 ? -11.901 6.832 0.365 1.00 91.62 88 SER A CA 1
ATOM 640 C C . SER A 1 88 ? -10.741 6.299 -0.473 1.00 91.62 88 SER A C 1
ATOM 642 O O . SER A 1 88 ? -10.085 7.065 -1.187 1.00 91.62 88 SER A O 1
ATOM 644 N N . TRP A 1 89 ? -10.515 4.989 -0.412 1.00 94.25 89 TRP A N 1
ATOM 645 C CA . TRP A 1 89 ? -9.569 4.294 -1.277 1.00 94.25 89 TRP A CA 1
ATOM 646 C C . TRP A 1 89 ? -10.043 4.318 -2.731 1.00 94.25 89 TRP A C 1
ATOM 648 O O . TRP A 1 89 ? -11.192 3.979 -3.016 1.00 94.25 89 TRP A O 1
ATOM 658 N N . PHE A 1 90 ? -9.161 4.667 -3.673 1.00 97.00 90 PHE A N 1
ATOM 659 C CA . PHE A 1 90 ? -9.522 4.720 -5.101 1.00 97.00 90 PHE A CA 1
ATOM 660 C C . PHE A 1 90 ? -9.955 3.373 -5.684 1.00 97.00 90 PHE A C 1
ATOM 662 O O . PHE A 1 90 ? -10.630 3.318 -6.709 1.00 97.00 90 PHE A O 1
ATOM 669 N N . PHE A 1 91 ? -9.566 2.285 -5.027 1.00 95.50 91 PHE A N 1
ATOM 670 C CA . PHE A 1 91 ? -9.886 0.922 -5.421 1.00 95.50 91 PHE A CA 1
ATOM 671 C C . PHE A 1 91 ? -11.107 0.342 -4.688 1.00 95.50 91 PHE A C 1
ATOM 673 O O . PHE A 1 91 ? -11.465 -0.796 -4.981 1.00 95.50 91 PHE A O 1
ATOM 680 N N . GLY A 1 92 ? -11.757 1.116 -3.808 1.00 91.94 92 GLY A N 1
ATOM 681 C CA . GLY A 1 92 ? -12.874 0.699 -2.951 1.00 91.94 92 GLY A CA 1
ATOM 682 C C . GLY A 1 92 ? -12.413 0.351 -1.533 1.00 91.94 92 GLY A C 1
ATOM 683 O O . GLY A 1 92 ? -11.421 -0.358 -1.355 1.00 91.94 92 GLY A O 1
ATOM 684 N N . ASN A 1 93 ? -13.120 0.859 -0.519 1.00 86.31 93 ASN A N 1
ATOM 685 C CA . ASN A 1 93 ? -12.751 0.665 0.890 1.00 86.31 93 ASN A CA 1
ATOM 686 C C . ASN A 1 93 ? -12.851 -0.807 1.307 1.00 86.31 93 ASN A C 1
ATOM 688 O O . ASN A 1 93 ? -12.036 -1.284 2.085 1.00 86.31 93 ASN A O 1
ATOM 692 N N . GLU A 1 94 ? -13.790 -1.542 0.717 1.00 84.06 94 GLU A N 1
ATOM 693 C CA . GLU A 1 94 ? -14.016 -2.967 0.944 1.00 84.06 94 GLU A CA 1
ATOM 694 C C . GLU A 1 94 ? -12.849 -3.863 0.495 1.00 84.06 94 GLU A C 1
ATOM 696 O O . GLU A 1 94 ? -12.789 -5.033 0.872 1.00 84.06 94 GLU A O 1
ATOM 701 N N . PHE A 1 95 ? -11.923 -3.331 -0.309 1.00 89.19 95 PHE A N 1
ATOM 702 C CA . PHE A 1 95 ? -10.727 -4.042 -0.763 1.00 89.19 95 PHE A CA 1
ATOM 703 C C . PHE A 1 95 ? -9.465 -3.635 0.007 1.00 89.19 95 PHE A C 1
ATOM 705 O O . PHE A 1 95 ? -8.392 -4.177 -0.262 1.00 89.19 95 PHE A O 1
ATOM 712 N N . ALA A 1 96 ? -9.551 -2.691 0.950 1.00 88.69 96 ALA A N 1
ATOM 713 C CA . ALA A 1 96 ? -8.409 -2.329 1.777 1.00 88.69 96 ALA A CA 1
ATOM 714 C C . ALA A 1 96 ? -7.970 -3.540 2.623 1.00 88.69 96 ALA A C 1
ATOM 716 O O . ALA A 1 96 ? -8.809 -4.174 3.266 1.00 88.69 96 ALA A O 1
ATOM 717 N N . PRO A 1 97 ? -6.673 -3.901 2.647 1.00 87.31 97 PRO A N 1
ATOM 718 C CA . PRO A 1 97 ? -6.195 -4.978 3.504 1.00 87.31 97 PRO A CA 1
ATOM 719 C C . PRO A 1 97 ? -6.500 -4.698 4.971 1.00 87.31 97 PRO A C 1
ATOM 721 O O . PRO A 1 97 ? -6.349 -3.561 5.428 1.00 87.31 97 PRO A O 1
ATOM 724 N N . ALA A 1 98 ? -6.844 -5.748 5.715 1.00 79.00 98 ALA A N 1
ATOM 725 C CA . ALA A 1 98 ? -7.077 -5.651 7.148 1.00 79.00 98 ALA A CA 1
ATOM 726 C C . ALA A 1 98 ? -5.868 -5.023 7.862 1.00 79.00 98 ALA A C 1
ATOM 728 O O . ALA A 1 98 ? -4.729 -5.453 7.667 1.00 79.00 98 ALA A O 1
ATOM 729 N N . GLY A 1 99 ? -6.135 -4.019 8.698 1.00 78.06 99 GLY A N 1
ATOM 730 C CA . GLY A 1 99 ? -5.106 -3.290 9.439 1.00 78.06 99 GLY A CA 1
ATOM 731 C C . GLY A 1 99 ? -4.351 -2.233 8.627 1.00 78.06 99 GLY A C 1
ATOM 732 O O . GLY A 1 99 ? -3.323 -1.761 9.100 1.00 78.06 99 GLY A O 1
ATOM 733 N N . SER A 1 100 ? -4.820 -1.868 7.429 1.00 85.50 1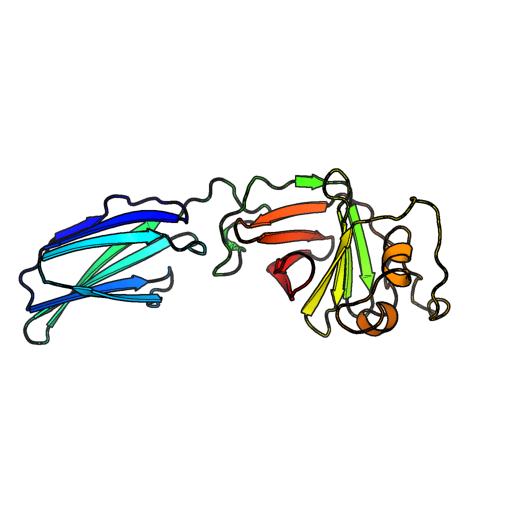00 SER A N 1
ATOM 734 C CA . SER A 1 100 ? -4.331 -0.656 6.750 1.00 85.50 100 SER A CA 1
ATOM 735 C C . SER A 1 100 ? -4.916 0.583 7.426 1.00 85.50 100 SER A C 1
ATOM 737 O O . SER A 1 100 ? -6.085 0.567 7.820 1.00 85.50 100 SER A O 1
ATOM 739 N N . ASP A 1 101 ? -4.136 1.654 7.523 1.00 87.44 101 ASP A N 1
ATOM 740 C CA . ASP A 1 101 ? -4.622 2.921 8.079 1.00 87.44 101 ASP A CA 1
ATOM 741 C C . ASP A 1 101 ? -5.568 3.633 7.097 1.00 87.44 101 ASP A C 1
ATOM 743 O O . ASP A 1 101 ? -5.803 3.168 5.978 1.00 87.44 101 ASP A O 1
ATOM 747 N N . CYS A 1 102 ? -6.116 4.784 7.491 1.00 88.94 102 CYS A N 1
ATOM 748 C CA . CYS A 1 102 ? -6.876 5.620 6.566 1.00 88.94 102 CYS A CA 1
ATOM 749 C C . CYS A 1 102 ? -5.989 6.156 5.423 1.00 88.94 102 CYS A C 1
ATOM 751 O O . CYS A 1 102 ? -4.780 6.353 5.603 1.00 88.94 102 CYS A O 1
ATOM 753 N N . PRO A 1 103 ? -6.570 6.448 4.242 1.00 93.50 103 PRO A N 1
ATOM 754 C CA . PRO A 1 103 ? -5.850 7.184 3.221 1.00 93.50 103 PRO A CA 1
ATOM 755 C C . PRO A 1 103 ? -5.501 8.581 3.728 1.00 93.50 103 PRO A C 1
ATOM 757 O O . PRO A 1 103 ? -6.371 9.307 4.209 1.00 93.50 103 PRO A O 1
ATOM 760 N N . SER A 1 104 ? -4.255 8.998 3.519 1.00 93.56 104 SER A N 1
ATOM 761 C CA . SER A 1 104 ? -3.758 10.314 3.932 1.00 93.56 104 SER A CA 1
ATOM 762 C C . SER A 1 104 ? -4.357 11.474 3.119 1.00 93.56 104 SER A C 1
ATOM 764 O O . SER A 1 104 ? -4.058 12.640 3.371 1.00 93.56 104 SER A O 1
ATOM 766 N N . GLY A 1 105 ? -5.138 11.175 2.079 1.00 94.44 105 GLY A N 1
ATOM 767 C CA . GLY A 1 105 ? -5.736 12.144 1.169 1.00 94.44 105 GLY A CA 1
ATOM 768 C C . GLY A 1 105 ? -6.418 11.478 -0.031 1.00 94.44 105 GLY A C 1
ATOM 769 O O . GLY A 1 105 ? -6.427 10.247 -0.129 1.00 94.44 105 GLY A O 1
ATOM 770 N N . PRO A 1 106 ? -7.011 12.267 -0.946 1.00 96.56 106 PRO A N 1
ATOM 771 C CA . PRO A 1 106 ? -7.561 11.748 -2.196 1.00 96.56 106 PRO A CA 1
ATOM 772 C C . PRO A 1 106 ? -6.455 11.153 -3.088 1.00 96.56 106 PRO A C 1
ATOM 774 O O . PRO A 1 106 ? -5.289 11.528 -2.948 1.00 96.56 106 PRO A O 1
ATOM 777 N N . PRO A 1 107 ? -6.797 10.247 -4.019 1.00 97.69 107 PRO A N 1
ATOM 778 C CA . PRO A 1 107 ? -5.819 9.688 -4.941 1.00 97.69 107 PRO A CA 1
ATOM 779 C C . PRO A 1 107 ? -5.295 10.737 -5.928 1.00 97.69 107 PRO A C 1
ATOM 781 O O . PRO A 1 107 ? -6.040 11.593 -6.408 1.00 97.69 107 PRO A O 1
ATOM 784 N N . GLU A 1 108 ? -4.023 10.617 -6.288 1.00 98.00 108 GLU A N 1
ATOM 785 C CA . GLU A 1 108 ? -3.366 11.437 -7.302 1.00 98.00 108 GLU A CA 1
ATOM 786 C C . GLU A 1 108 ? -3.268 10.652 -8.615 1.00 98.00 108 GLU A C 1
ATOM 788 O O . GLU A 1 108 ? -2.877 9.486 -8.612 1.00 98.00 108 GLU A O 1
ATOM 793 N N . ILE A 1 109 ? -3.585 11.288 -9.747 1.00 98.31 109 ILE A N 1
ATOM 794 C CA . ILE A 1 109 ? -3.324 10.739 -11.085 1.00 98.31 109 ILE A CA 1
ATOM 795 C C . ILE A 1 109 ? -2.108 11.468 -11.644 1.00 98.31 109 ILE A C 1
ATOM 797 O O . ILE A 1 109 ? -2.162 12.671 -11.905 1.00 98.31 109 ILE A O 1
ATOM 801 N N . LEU A 1 110 ? -1.004 10.745 -11.811 1.00 98.31 110 LEU A N 1
ATOM 802 C CA . LEU A 1 110 ? 0.282 11.307 -12.218 1.00 98.31 110 LEU A CA 1
ATOM 803 C C . LEU A 1 110 ? 0.771 10.652 -13.515 1.00 98.31 110 LEU A C 1
ATOM 805 O O . LEU A 1 110 ? 0.400 9.508 -13.797 1.00 98.31 110 LEU A O 1
ATOM 809 N N . PRO A 1 111 ? 1.631 11.331 -14.304 1.00 98.44 111 PRO A N 1
ATOM 810 C CA . PRO A 1 111 ? 2.375 10.665 -15.367 1.00 98.44 111 PRO A CA 1
ATOM 811 C C . PRO A 1 111 ? 3.053 9.422 -14.806 1.00 98.44 111 PRO A C 1
ATOM 813 O O . PRO A 1 111 ? 3.570 9.454 -13.688 1.00 98.44 111 PRO A O 1
ATOM 816 N N . GLY A 1 112 ? 3.054 8.335 -15.559 1.00 98.31 112 GLY A N 1
ATOM 817 C CA . GLY A 1 112 ? 3.641 7.110 -15.067 1.00 98.31 112 GLY A CA 1
ATOM 818 C C . GLY A 1 112 ? 4.020 6.164 -16.176 1.00 98.31 112 GLY A C 1
ATOM 819 O O . GLY A 1 112 ? 3.811 6.422 -17.359 1.00 98.31 112 GLY A O 1
ATOM 820 N N . ALA A 1 113 ? 4.659 5.080 -15.767 1.00 98.69 113 ALA A N 1
ATOM 821 C CA . ALA A 1 113 ? 4.978 3.994 -16.661 1.00 98.69 113 ALA A CA 1
ATOM 822 C C . ALA A 1 113 ? 4.907 2.666 -15.920 1.00 98.69 113 ALA A C 1
ATOM 824 O O . ALA A 1 113 ? 5.019 2.627 -14.697 1.00 98.69 113 ALA A O 1
ATOM 825 N N . PHE A 1 114 ? 4.719 1.574 -16.647 1.00 98.81 114 PHE A N 1
ATOM 826 C CA . PHE A 1 114 ? 4.745 0.216 -16.122 1.00 98.81 114 PHE A CA 1
ATOM 827 C C . PHE A 1 114 ? 5.415 -0.710 -17.130 1.00 98.81 114 PHE A C 1
ATOM 829 O O . PHE A 1 114 ? 5.141 -0.620 -18.326 1.00 98.81 114 PHE A O 1
ATOM 836 N N . GLN A 1 115 ? 6.274 -1.606 -16.656 1.00 98.81 115 GLN A N 1
ATOM 837 C CA . GLN A 1 115 ? 6.826 -2.671 -17.481 1.00 98.81 115 GLN A CA 1
ATOM 838 C C . GLN A 1 115 ? 6.882 -3.969 -16.669 1.00 98.81 115 GLN A C 1
ATOM 840 O O . GLN A 1 115 ? 7.479 -3.986 -15.587 1.00 98.81 115 GLN A O 1
ATOM 845 N N . PRO A 1 116 ? 6.254 -5.054 -17.153 1.00 98.75 116 PRO A N 1
ATOM 846 C CA . PRO A 1 116 ? 6.367 -6.359 -16.526 1.00 98.75 116 PRO A CA 1
ATOM 847 C C . PRO A 1 116 ? 7.667 -7.052 -16.950 1.00 98.75 116 PRO A C 1
ATOM 849 O O . PRO A 1 116 ? 8.138 -6.903 -18.082 1.00 98.75 116 PRO A O 1
ATOM 852 N N . PHE A 1 117 ? 8.205 -7.851 -16.038 1.00 98.75 117 PHE A N 1
ATOM 853 C CA . PHE A 1 117 ? 9.411 -8.654 -16.202 1.00 98.75 117 PHE A CA 1
ATOM 854 C C . PHE A 1 117 ? 9.109 -10.116 -15.856 1.00 98.75 117 PHE A C 1
ATOM 856 O O . PHE A 1 117 ? 8.066 -10.422 -15.281 1.00 98.75 117 PHE A O 1
ATOM 863 N N . GLU A 1 118 ? 10.021 -11.027 -16.187 1.00 98.44 118 GLU A N 1
ATOM 864 C CA . GLU A 1 118 ? 9.855 -12.471 -15.961 1.00 98.44 118 GLU A CA 1
ATOM 865 C C . GLU A 1 118 ? 9.435 -12.834 -14.529 1.00 98.44 118 GLU A C 1
ATOM 867 O O . GLU A 1 118 ? 8.644 -13.752 -14.321 1.00 98.44 118 GLU A O 1
ATOM 872 N N . ARG A 1 119 ? 9.993 -12.139 -13.532 1.00 98.38 119 ARG A N 1
ATOM 873 C CA . ARG A 1 119 ? 9.809 -12.433 -12.101 1.00 98.38 119 ARG A CA 1
ATOM 874 C C . ARG A 1 119 ? 9.440 -11.193 -11.292 1.00 98.38 119 ARG A C 1
ATOM 876 O O . ARG A 1 119 ? 9.724 -11.105 -10.098 1.00 98.38 119 ARG A O 1
ATOM 883 N N . GLY A 1 120 ? 8.828 -10.205 -11.930 1.00 98.38 120 GLY A N 1
ATOM 884 C CA . GLY A 1 120 ? 8.541 -8.943 -11.271 1.00 98.38 120 GLY A CA 1
ATOM 885 C C . GLY A 1 120 ? 7.970 -7.892 -12.193 1.00 98.38 120 GLY A C 1
ATOM 886 O O . GLY A 1 120 ? 7.537 -8.165 -13.309 1.00 98.38 120 GLY A O 1
ATOM 887 N N . PHE A 1 121 ? 7.983 -6.661 -11.714 1.00 98.81 121 PHE A N 1
ATOM 888 C CA . PHE A 1 121 ? 7.618 -5.507 -12.515 1.00 98.81 121 PHE A CA 1
ATOM 889 C C . PHE A 1 121 ? 8.360 -4.269 -12.031 1.00 98.81 121 PHE A C 1
ATOM 891 O O . PHE A 1 121 ? 8.834 -4.208 -10.894 1.00 98.81 121 PHE A O 1
ATOM 898 N N . MET A 1 122 ? 8.435 -3.263 -12.894 1.00 98.88 122 MET A N 1
ATOM 899 C CA . MET A 1 122 ? 8.782 -1.910 -12.489 1.00 98.88 122 MET A CA 1
ATOM 900 C C . MET A 1 122 ? 7.627 -0.964 -12.801 1.00 98.88 122 MET A C 1
ATOM 902 O O . MET A 1 122 ? 6.943 -1.103 -13.819 1.00 98.88 122 MET A O 1
ATOM 906 N N . VAL A 1 123 ? 7.412 0.004 -11.917 1.00 98.81 123 VAL A N 1
ATOM 907 C CA . VAL A 1 123 ? 6.441 1.085 -12.087 1.00 98.81 123 VAL A CA 1
ATOM 908 C C . VAL A 1 123 ? 7.109 2.415 -11.776 1.00 98.81 123 VAL A C 1
ATOM 910 O O . VAL A 1 123 ? 7.893 2.527 -10.837 1.00 98.81 123 VAL A O 1
ATOM 913 N N . TRP A 1 124 ? 6.832 3.427 -12.585 1.00 98.75 124 TRP A N 1
ATOM 914 C CA . TRP A 1 124 ? 7.309 4.786 -12.367 1.00 98.75 124 TRP A CA 1
ATOM 915 C C . TRP A 1 124 ? 6.131 5.713 -12.116 1.00 98.75 124 TRP A C 1
ATOM 917 O O . TRP A 1 124 ? 5.109 5.618 -12.797 1.00 98.75 124 TRP A O 1
ATOM 927 N N . ILE A 1 125 ? 6.319 6.622 -11.162 1.00 98.50 125 ILE A N 1
ATOM 928 C CA . ILE A 1 125 ? 5.408 7.712 -10.834 1.00 98.50 125 ILE A CA 1
ATOM 929 C C . ILE A 1 125 ? 6.166 9.020 -11.042 1.00 98.50 125 ILE A C 1
ATOM 931 O O . ILE A 1 125 ? 7.169 9.270 -10.377 1.00 98.50 125 ILE A O 1
ATOM 935 N N . GLY A 1 126 ? 5.695 9.845 -11.970 1.00 97.88 126 GLY A N 1
ATOM 936 C CA . GLY A 1 126 ? 6.295 11.118 -12.352 1.00 97.88 126 GLY A CA 1
ATOM 937 C C . GLY A 1 126 ? 5.780 12.318 -11.556 1.00 97.88 126 GLY A C 1
ATOM 938 O O . GLY A 1 126 ? 5.315 12.204 -10.419 1.00 97.88 126 GLY A O 1
ATOM 939 N N . GLY A 1 127 ? 5.886 13.502 -12.164 1.00 95.88 127 GLY A N 1
ATOM 940 C CA . GLY A 1 127 ? 5.408 14.759 -11.584 1.00 95.88 127 GLY A CA 1
ATOM 941 C C . GLY A 1 127 ? 6.136 15.134 -10.291 1.00 95.88 127 GLY A C 1
ATOM 942 O O . GLY A 1 127 ? 7.355 15.022 -10.205 1.00 95.88 127 GLY A O 1
ATOM 943 N N . ALA A 1 128 ? 5.383 15.567 -9.278 1.00 94.56 128 ALA A N 1
ATOM 944 C CA . ALA A 1 128 ? 5.933 15.991 -7.987 1.00 94.56 128 ALA A CA 1
ATOM 945 C C . ALA A 1 128 ? 6.519 14.839 -7.145 1.00 94.56 128 ALA A C 1
ATOM 947 O O . ALA A 1 128 ? 7.240 15.094 -6.183 1.00 94.56 128 ALA A O 1
ATOM 948 N N . ARG A 1 129 ? 6.209 13.579 -7.480 1.00 95.38 129 ARG A N 1
ATOM 949 C CA . ARG A 1 129 ? 6.677 12.394 -6.742 1.00 95.38 129 ARG A CA 1
ATOM 950 C C . ARG A 1 129 ? 7.979 11.827 -7.322 1.00 95.38 129 ARG A C 1
ATOM 952 O O . ARG A 1 129 ? 8.894 11.526 -6.565 1.00 95.38 129 ARG A O 1
ATOM 959 N N . ASN A 1 130 ? 8.048 11.705 -8.648 1.00 97.75 130 ASN A N 1
ATOM 960 C CA . ASN A 1 130 ? 9.220 11.326 -9.452 1.00 97.75 130 ASN A CA 1
ATOM 961 C C . ASN A 1 130 ? 10.099 10.182 -8.889 1.00 97.75 130 ASN A C 1
ATOM 963 O O . ASN A 1 130 ? 11.285 10.368 -8.599 1.00 97.75 130 ASN A O 1
ATOM 967 N N . PHE A 1 131 ? 9.542 8.975 -8.781 1.00 98.44 131 PHE A N 1
ATOM 968 C CA . PHE A 1 131 ? 10.267 7.787 -8.323 1.00 98.44 131 PHE A CA 1
ATOM 969 C C . PHE A 1 131 ? 9.916 6.527 -9.122 1.00 98.44 131 PHE A C 1
ATOM 971 O O . PHE A 1 131 ? 8.825 6.401 -9.677 1.00 98.44 131 PHE A O 1
ATOM 978 N N . VAL A 1 132 ? 10.845 5.572 -9.148 1.00 98.62 132 VAL A N 1
ATOM 979 C CA . VAL A 1 132 ? 10.668 4.223 -9.699 1.00 98.62 132 VAL A CA 1
ATOM 980 C C . VAL A 1 132 ? 10.553 3.229 -8.552 1.00 98.62 132 VAL A C 1
ATOM 982 O O . VAL A 1 132 ? 11.317 3.300 -7.593 1.00 98.62 132 VAL A O 1
ATOM 985 N N . VAL A 1 133 ? 9.625 2.287 -8.665 1.00 98.75 133 VAL A N 1
ATOM 986 C CA . VAL A 1 133 ? 9.515 1.115 -7.800 1.00 98.75 133 VAL A CA 1
ATOM 987 C C . VAL A 1 133 ? 9.805 -0.123 -8.632 1.00 98.75 133 VAL A C 1
ATOM 989 O O . VAL A 1 133 ? 9.156 -0.341 -9.653 1.00 98.75 133 VAL A O 1
ATOM 992 N N . GLY A 1 134 ? 10.767 -0.931 -8.195 1.00 98.69 134 GLY A N 1
ATOM 993 C CA . GLY A 1 134 ? 10.987 -2.273 -8.726 1.00 98.69 134 GLY A CA 1
ATOM 994 C C . GLY A 1 134 ? 10.519 -3.316 -7.722 1.00 98.69 134 GLY A C 1
ATOM 995 O O . GLY A 1 134 ? 10.866 -3.234 -6.544 1.00 98.69 134 GLY A O 1
ATOM 996 N N . ALA A 1 135 ? 9.723 -4.276 -8.181 1.00 98.62 135 ALA A N 1
ATOM 997 C CA . ALA A 1 135 ? 9.065 -5.281 -7.360 1.00 98.62 135 ALA A CA 1
ATOM 998 C C . ALA A 1 135 ? 9.486 -6.689 -7.797 1.00 98.62 135 ALA A C 1
ATOM 1000 O O . ALA A 1 135 ? 9.268 -7.084 -8.942 1.00 98.62 135 ALA A O 1
ATOM 1001 N N . ASP A 1 136 ? 10.081 -7.445 -6.876 1.00 98.38 136 ASP A N 1
ATOM 1002 C CA . ASP A 1 136 ? 10.479 -8.841 -7.056 1.00 98.38 136 ASP A CA 1
ATOM 1003 C C . ASP A 1 136 ? 9.382 -9.771 -6.525 1.00 98.38 136 ASP A C 1
ATOM 1005 O O . ASP A 1 136 ? 9.039 -9.735 -5.341 1.00 98.38 136 ASP A O 1
ATOM 1009 N N . SER A 1 137 ? 8.829 -10.600 -7.414 1.00 97.38 137 SER A N 1
ATOM 1010 C CA . SER A 1 137 ? 7.745 -11.547 -7.111 1.00 97.38 137 SER A CA 1
ATOM 1011 C C . SER A 1 137 ? 8.230 -12.839 -6.471 1.00 97.38 137 SER A C 1
ATOM 1013 O O . SER A 1 137 ? 7.426 -13.578 -5.913 1.00 97.38 137 SER A O 1
ATOM 1015 N N . THR A 1 138 ? 9.531 -13.129 -6.521 1.00 97.31 138 THR A N 1
ATOM 1016 C CA . THR A 1 138 ? 10.088 -14.322 -5.873 1.00 97.31 138 THR A CA 1
ATOM 1017 C C . THR A 1 138 ? 10.233 -14.134 -4.366 1.00 97.31 138 THR A C 1
ATOM 1019 O O . THR A 1 138 ? 10.067 -15.084 -3.603 1.00 97.31 138 THR A O 1
ATOM 1022 N N . THR A 1 139 ? 10.495 -12.898 -3.928 1.00 96.94 139 THR A N 1
ATOM 1023 C CA . THR A 1 139 ? 10.680 -12.552 -2.512 1.00 96.94 139 THR A CA 1
ATOM 1024 C C . THR A 1 139 ? 9.575 -11.661 -1.940 1.00 96.94 139 THR A C 1
ATOM 1026 O O . THR A 1 139 ? 9.573 -11.410 -0.734 1.00 96.94 139 THR A O 1
ATOM 1029 N N . ASN A 1 140 ? 8.638 -11.187 -2.773 1.00 97.88 140 ASN A N 1
ATOM 1030 C CA . ASN A 1 140 ? 7.631 -10.171 -2.434 1.00 97.88 140 ASN A CA 1
ATOM 1031 C C . ASN A 1 140 ? 8.245 -8.900 -1.827 1.00 97.88 140 ASN A C 1
ATOM 1033 O O . ASN A 1 140 ? 7.657 -8.266 -0.947 1.00 97.88 140 ASN A O 1
ATOM 1037 N N . ARG A 1 141 ? 9.452 -8.536 -2.278 1.00 98.25 141 ARG A N 1
ATOM 1038 C CA . ARG A 1 141 ? 10.169 -7.332 -1.848 1.00 98.25 141 ARG A CA 1
ATOM 1039 C C . ARG A 1 141 ? 10.218 -6.300 -2.956 1.00 98.25 141 ARG A C 1
ATOM 1041 O O . ARG A 1 141 ? 10.197 -6.640 -4.137 1.00 98.25 141 ARG A O 1
ATOM 1048 N N . TYR A 1 142 ? 10.308 -5.036 -2.572 1.00 98.69 142 TYR A N 1
ATOM 1049 C CA . TYR A 1 142 ? 10.510 -3.941 -3.511 1.00 98.69 142 TYR A CA 1
ATOM 1050 C C . TYR A 1 142 ? 11.603 -2.990 -3.033 1.00 98.69 142 TYR A C 1
ATOM 1052 O O . TYR A 1 142 ? 11.923 -2.926 -1.844 1.00 98.69 142 TYR A O 1
ATOM 1060 N N . MET A 1 143 ? 12.127 -2.224 -3.985 1.00 98.50 143 MET A N 1
ATOM 1061 C CA . MET A 1 143 ? 12.933 -1.032 -3.735 1.00 98.50 143 MET A CA 1
ATOM 1062 C C . MET A 1 143 ? 12.311 0.153 -4.468 1.00 98.50 143 MET A C 1
ATOM 1064 O O . MET A 1 143 ? 11.779 -0.004 -5.571 1.00 98.50 143 MET A O 1
ATOM 1068 N N . ARG A 1 144 ? 12.407 1.338 -3.867 1.00 98.25 144 ARG A N 1
ATOM 1069 C CA . ARG A 1 144 ? 12.001 2.618 -4.442 1.00 98.25 144 ARG A CA 1
ATOM 1070 C C . ARG A 1 144 ? 13.218 3.521 -4.601 1.00 98.25 144 ARG A C 1
ATOM 1072 O O . ARG A 1 144 ? 13.961 3.744 -3.648 1.00 98.25 144 ARG A O 1
ATOM 1079 N N . TYR A 1 145 ? 13.365 4.102 -5.783 1.00 98.44 145 TYR A N 1
ATOM 1080 C CA . TYR A 1 145 ? 14.455 5.008 -6.124 1.00 98.44 145 TYR A CA 1
ATOM 1081 C C . TYR A 1 145 ? 13.915 6.319 -6.675 1.00 98.44 145 TYR A C 1
ATOM 1083 O O . TYR A 1 145 ? 13.010 6.318 -7.508 1.00 98.44 145 TYR A O 1
ATOM 1091 N N . ALA A 1 146 ? 14.486 7.442 -6.238 1.00 98.12 146 ALA A N 1
ATOM 1092 C CA . ALA A 1 146 ? 14.242 8.724 -6.888 1.00 98.12 146 ALA A CA 1
ATOM 1093 C C . ALA A 1 146 ? 14.732 8.650 -8.338 1.00 98.12 146 ALA A C 1
ATOM 1095 O O . ALA A 1 146 ? 15.843 8.187 -8.586 1.00 98.12 146 ALA A O 1
ATOM 1096 N N . ASN A 1 147 ? 13.909 9.088 -9.287 1.00 97.56 147 ASN A N 1
ATOM 1097 C CA . ASN A 1 147 ? 14.276 9.052 -10.695 1.00 97.56 147 ASN A CA 1
ATOM 1098 C C . ASN A 1 147 ? 15.283 10.164 -11.023 1.00 97.56 147 ASN A C 1
ATOM 1100 O O . ASN A 1 147 ? 14.955 11.346 -10.905 1.00 97.56 147 ASN A O 1
ATOM 1104 N N . THR A 1 148 ? 16.469 9.779 -11.496 1.00 97.31 148 THR A N 1
ATOM 1105 C CA . THR A 1 148 ? 17.499 10.705 -11.997 1.00 97.31 148 THR A CA 1
ATOM 1106 C C . THR A 1 148 ? 17.811 10.511 -13.481 1.00 97.31 148 THR A C 1
ATOM 1108 O O . THR A 1 148 ? 18.803 11.046 -13.974 1.00 97.31 148 THR A O 1
ATOM 1111 N N . TRP A 1 149 ? 16.978 9.758 -14.205 1.00 97.75 149 TRP A N 1
ATOM 1112 C CA . TRP A 1 149 ? 17.121 9.582 -15.643 1.00 97.75 149 TRP A CA 1
ATOM 1113 C C . TRP A 1 149 ? 16.904 10.906 -16.384 1.00 97.75 149 TRP A C 1
ATOM 1115 O O . TRP A 1 149 ? 15.964 11.648 -16.100 1.00 97.75 149 TRP A O 1
ATOM 1125 N N . ASP A 1 150 ? 17.754 11.177 -17.368 1.00 95.75 150 ASP A N 1
ATOM 1126 C CA . ASP A 1 150 ? 17.732 12.394 -18.188 1.00 95.75 150 ASP A CA 1
ATOM 1127 C C . ASP A 1 150 ? 16.680 12.370 -19.313 1.00 95.75 150 ASP A C 1
ATOM 1129 O O . ASP A 1 150 ? 16.538 13.341 -20.055 1.00 95.75 150 ASP A O 1
ATOM 1133 N N . GLY A 1 151 ? 15.945 11.265 -19.452 1.00 95.56 151 GLY A N 1
ATOM 1134 C CA . GLY A 1 151 ? 14.913 11.087 -20.470 1.00 95.56 151 GLY A CA 1
ATOM 1135 C C . GLY A 1 151 ? 15.425 10.595 -21.824 1.00 95.56 151 GLY A C 1
ATOM 1136 O O . GLY A 1 151 ? 14.607 10.361 -22.713 1.00 95.56 151 GLY A O 1
ATOM 1137 N N . VAL A 1 152 ? 16.741 10.429 -22.005 1.00 96.00 152 VAL A N 1
ATOM 1138 C CA . VAL A 1 152 ? 17.333 10.110 -23.318 1.00 96.00 152 VAL A CA 1
ATOM 1139 C C . VAL A 1 152 ? 18.450 9.070 -23.274 1.00 96.00 152 VAL A C 1
ATOM 1141 O O . VAL A 1 152 ? 18.602 8.313 -24.232 1.00 96.00 152 VAL A O 1
ATOM 1144 N N . THR A 1 153 ? 19.224 8.992 -22.193 1.00 96.94 153 THR A N 1
ATOM 1145 C CA . THR A 1 153 ? 20.364 8.079 -22.096 1.00 96.94 153 THR A CA 1
ATOM 1146 C C . THR A 1 153 ? 19.887 6.637 -21.997 1.00 96.94 153 THR A C 1
ATOM 1148 O O . THR A 1 153 ? 19.083 6.289 -21.131 1.00 96.94 153 THR A O 1
ATOM 1151 N N . VAL A 1 154 ? 20.428 5.780 -22.861 1.00 95.94 154 VAL A N 1
ATOM 1152 C CA . VAL A 1 154 ? 20.265 4.327 -22.779 1.00 95.94 154 VAL A CA 1
ATOM 1153 C C . VAL A 1 154 ? 21.521 3.741 -22.148 1.00 95.94 154 VAL A C 1
ATOM 1155 O O . VAL A 1 154 ? 22.632 3.941 -22.635 1.00 95.94 154 VAL A O 1
ATOM 1158 N N . TYR A 1 155 ? 21.337 3.012 -21.057 1.00 95.81 155 TYR A N 1
ATOM 1159 C CA . TYR A 1 155 ? 22.391 2.355 -20.305 1.00 95.81 155 TYR A CA 1
ATOM 1160 C C . TYR A 1 155 ? 22.547 0.912 -20.799 1.00 95.81 155 TYR A C 1
ATOM 1162 O O . TYR A 1 155 ? 21.574 0.147 -20.791 1.00 95.81 155 TYR A O 1
ATOM 1170 N N . PRO A 1 156 ? 23.754 0.511 -21.234 1.00 92.88 156 PRO A N 1
ATOM 1171 C CA . PRO A 1 156 ? 24.009 -0.869 -21.616 1.00 92.88 156 PRO A CA 1
ATOM 1172 C C . PRO A 1 156 ? 23.944 -1.767 -20.377 1.00 92.88 156 PRO A C 1
ATOM 1174 O O . PRO A 1 156 ? 24.552 -1.449 -19.351 1.00 92.88 156 PRO A O 1
ATOM 1177 N N . CYS A 1 157 ? 23.248 -2.905 -20.464 1.00 92.56 157 CYS A N 1
ATOM 1178 C CA . CYS A 1 157 ? 23.276 -3.857 -19.359 1.00 92.56 157 CYS A CA 1
ATOM 1179 C C . CYS A 1 157 ? 24.613 -4.588 -19.313 1.00 92.56 157 CYS A C 1
ATOM 1181 O O . CYS A 1 157 ? 25.045 -5.188 -20.297 1.00 92.56 157 CYS A O 1
ATOM 1183 N N . ALA A 1 158 ? 25.218 -4.643 -18.125 1.00 90.56 158 ALA A N 1
ATOM 1184 C CA . ALA A 1 158 ? 26.362 -5.518 -17.862 1.00 90.56 158 ALA A CA 1
ATOM 1185 C C . ALA A 1 158 ? 26.026 -7.008 -18.090 1.00 90.56 158 ALA A C 1
ATOM 1187 O O . ALA A 1 158 ? 26.914 -7.819 -18.333 1.00 90.56 158 ALA A O 1
ATOM 1188 N N . CYS A 1 159 ? 24.738 -7.355 -18.036 1.00 90.94 159 CYS A N 1
ATOM 1189 C CA . CYS A 1 159 ? 24.193 -8.675 -18.328 1.00 90.94 159 CYS A CA 1
ATOM 1190 C C . CYS A 1 159 ? 24.054 -8.996 -19.831 1.00 90.94 159 CYS A C 1
ATOM 1192 O O . CYS A 1 159 ? 23.644 -10.105 -20.169 1.00 90.94 159 CYS A O 1
ATOM 1194 N N . GLY A 1 160 ? 24.395 -8.062 -20.728 1.00 94.75 160 GLY A N 1
ATOM 1195 C CA . GLY A 1 160 ? 24.243 -8.214 -22.178 1.00 94.75 160 GLY A CA 1
ATOM 1196 C C . GLY A 1 160 ? 22.894 -7.711 -22.698 1.00 94.75 160 GLY A C 1
ATOM 1197 O O . GLY A 1 160 ? 22.283 -6.836 -22.094 1.00 94.75 160 GLY A O 1
ATOM 1198 N N . SER A 1 161 ? 22.449 -8.240 -23.837 1.00 95.94 161 SER A N 1
ATOM 1199 C CA . SER A 1 161 ? 21.136 -7.937 -24.423 1.00 95.94 161 SER A CA 1
ATOM 1200 C C . SER A 1 161 ? 20.112 -9.008 -24.063 1.00 95.94 161 SER A C 1
ATOM 1202 O O . SER A 1 161 ? 20.473 -10.167 -23.834 1.00 95.94 161 SER A O 1
ATOM 1204 N N . ALA A 1 162 ? 18.835 -8.629 -24.070 1.00 97.38 162 ALA A N 1
ATOM 1205 C CA . ALA A 1 162 ? 17.734 -9.555 -23.857 1.00 97.38 162 ALA A CA 1
ATOM 1206 C C . ALA A 1 162 ? 17.795 -10.769 -24.815 1.00 97.38 162 ALA A C 1
ATOM 1208 O O . ALA A 1 162 ? 17.986 -10.599 -26.025 1.00 97.38 162 ALA A O 1
ATOM 1209 N N . PRO A 1 163 ? 17.624 -12.007 -24.307 1.00 97.06 163 PRO A N 1
ATOM 1210 C CA . PRO A 1 163 ? 17.495 -13.196 -25.141 1.00 97.06 163 PRO A CA 1
ATOM 1211 C C . PRO A 1 163 ? 16.257 -13.143 -26.046 1.00 97.06 163 PRO A C 1
ATOM 1213 O O . PRO A 1 163 ? 15.316 -12.384 -25.811 1.00 97.06 163 PRO A O 1
ATOM 1216 N N . ALA A 1 164 ? 16.224 -14.007 -27.063 1.00 97.56 164 ALA A N 1
ATOM 1217 C CA . ALA A 1 164 ? 15.081 -14.110 -27.967 1.00 97.56 164 ALA A CA 1
ATOM 1218 C C . ALA A 1 164 ? 13.768 -14.364 -27.200 1.00 97.56 164 ALA A C 1
ATOM 1220 O O . ALA A 1 164 ? 13.698 -15.258 -26.358 1.00 97.56 164 ALA A O 1
ATOM 1221 N N . GLY A 1 165 ? 12.730 -13.588 -27.523 1.00 96.69 165 GLY A N 1
ATOM 1222 C CA . GLY A 1 165 ? 11.428 -13.641 -26.847 1.00 96.69 165 GLY A CA 1
ATOM 1223 C C . GLY A 1 165 ? 11.280 -12.667 -25.674 1.00 96.69 165 GLY A C 1
ATOM 1224 O O . GLY A 1 165 ? 10.175 -12.528 -25.160 1.00 96.69 165 GLY A O 1
ATOM 1225 N N . PHE A 1 166 ? 12.349 -11.962 -25.301 1.00 98.31 166 PHE A N 1
ATOM 1226 C CA . PHE A 1 166 ? 12.336 -10.920 -24.279 1.00 98.31 166 PHE A CA 1
ATOM 1227 C C . PHE A 1 166 ? 12.733 -9.561 -24.853 1.00 98.31 166 PHE A C 1
ATOM 1229 O O . PHE A 1 166 ? 13.170 -9.445 -25.999 1.00 98.31 166 PHE A O 1
ATOM 1236 N N . LEU A 1 167 ? 12.564 -8.525 -24.038 1.00 98.25 167 LEU A N 1
ATOM 1237 C CA . LEU A 1 167 ? 12.901 -7.150 -24.369 1.00 98.25 167 LEU A CA 1
ATOM 1238 C C . LEU A 1 167 ? 13.932 -6.612 -23.380 1.00 98.25 167 LEU A C 1
ATOM 1240 O O . LEU A 1 167 ? 13.903 -6.928 -22.184 1.00 98.25 167 LEU A O 1
ATOM 1244 N N . ASP A 1 168 ? 14.814 -5.748 -23.877 1.00 98.12 168 ASP A N 1
ATOM 1245 C CA . ASP A 1 168 ? 15.599 -4.899 -22.992 1.00 98.12 168 ASP A CA 1
ATOM 1246 C C . ASP A 1 168 ? 14.637 -3.987 -22.207 1.00 98.12 168 ASP A C 1
ATOM 1248 O O . ASP A 1 168 ? 13.624 -3.534 -22.760 1.00 98.12 168 ASP A O 1
ATOM 1252 N N . PRO A 1 169 ? 14.922 -3.691 -20.925 1.00 98.06 169 PRO A N 1
ATOM 1253 C CA . PRO A 1 169 ? 14.146 -2.704 -20.189 1.00 98.06 169 PRO A CA 1
ATOM 1254 C C . PRO A 1 169 ? 14.167 -1.366 -20.942 1.00 98.06 169 PRO A C 1
ATOM 1256 O O . PRO A 1 169 ? 15.194 -0.996 -21.517 1.00 98.06 169 PRO A O 1
ATOM 1259 N N . GLN A 1 170 ? 13.045 -0.644 -20.951 1.00 98.00 170 GLN A N 1
ATOM 1260 C CA . GLN A 1 170 ? 12.854 0.536 -21.806 1.00 98.00 170 GLN A CA 1
ATOM 1261 C C . GLN A 1 170 ? 12.818 1.843 -21.005 1.00 98.00 170 GLN A C 1
ATOM 1263 O O . GLN A 1 170 ? 12.298 1.895 -19.890 1.00 98.00 170 GLN A O 1
ATOM 1268 N N . GLY A 1 171 ? 13.345 2.919 -21.600 1.00 97.25 171 GLY A N 1
ATOM 1269 C CA . GLY A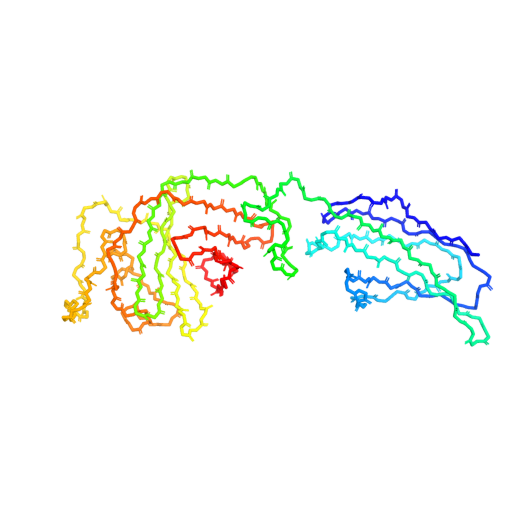 1 171 ? 13.286 4.280 -21.056 1.00 97.25 171 GLY A CA 1
ATOM 1270 C C . GLY A 1 171 ? 13.773 4.368 -19.609 1.00 97.25 171 GLY A C 1
ATOM 1271 O O . GLY A 1 171 ? 14.871 3.930 -19.280 1.00 97.25 171 GLY A O 1
ATOM 1272 N N . ILE A 1 172 ? 12.924 4.872 -18.717 1.00 98.38 172 ILE A N 1
ATOM 1273 C CA . ILE A 1 172 ? 13.261 5.002 -17.297 1.00 98.38 172 ILE A CA 1
ATOM 1274 C C . ILE A 1 172 ? 13.573 3.663 -16.614 1.00 98.38 172 ILE A C 1
ATOM 1276 O O . ILE A 1 172 ? 14.403 3.604 -15.705 1.00 98.38 172 ILE A O 1
ATOM 1280 N N . PHE A 1 173 ? 12.960 2.566 -17.062 1.00 98.62 173 PHE A N 1
ATOM 1281 C CA . PHE A 1 173 ? 13.244 1.249 -16.505 1.00 98.62 173 PHE A CA 1
ATOM 1282 C C . PHE A 1 173 ? 14.596 0.725 -16.967 1.00 98.62 173 PHE A C 1
ATOM 1284 O O . PHE A 1 173 ? 15.250 0.039 -16.193 1.00 98.62 173 PHE A O 1
ATOM 1291 N N . ASN A 1 174 ? 15.082 1.125 -18.147 1.00 98.38 174 ASN A N 1
ATOM 1292 C CA . ASN A 1 174 ? 16.474 0.892 -18.535 1.00 98.38 174 ASN A CA 1
ATOM 1293 C C . ASN A 1 174 ? 17.448 1.554 -17.554 1.00 98.38 174 ASN A C 1
ATOM 1295 O O . ASN A 1 174 ? 18.392 0.914 -17.092 1.00 98.38 174 ASN A O 1
ATOM 1299 N N . TRP A 1 175 ? 17.197 2.815 -17.196 1.00 98.38 175 TRP A N 1
ATOM 1300 C CA . TRP A 1 175 ? 18.018 3.516 -16.214 1.00 98.38 175 TRP A CA 1
ATOM 1301 C C . TRP A 1 175 ? 17.992 2.811 -14.854 1.00 98.38 175 TRP A C 1
ATOM 1303 O O . TRP A 1 175 ? 19.055 2.457 -14.339 1.00 98.38 175 TRP A O 1
ATOM 1313 N N . ALA A 1 176 ? 16.803 2.556 -14.296 1.00 98.31 176 ALA A N 1
ATOM 1314 C CA . ALA A 1 176 ? 16.668 1.963 -12.967 1.00 98.31 176 ALA A CA 1
ATOM 1315 C C . ALA A 1 176 ? 17.305 0.568 -12.908 1.00 98.31 176 ALA A C 1
ATOM 1317 O O . ALA A 1 176 ? 18.077 0.272 -11.997 1.00 98.31 176 ALA A O 1
ATOM 1318 N N . TYR A 1 177 ? 17.035 -0.262 -13.914 1.00 98.44 177 TYR A N 1
ATOM 1319 C CA . TYR A 1 177 ? 17.537 -1.628 -14.012 1.00 98.44 177 TYR A CA 1
ATOM 1320 C C . TYR A 1 177 ? 19.070 -1.710 -14.025 1.00 98.44 177 TYR A C 1
ATOM 1322 O O . TYR A 1 177 ? 19.632 -2.636 -13.444 1.00 98.44 177 TYR A O 1
ATOM 1330 N N . ASN A 1 178 ? 19.744 -0.733 -14.641 1.00 98.00 178 ASN A N 1
ATOM 1331 C CA . ASN A 1 178 ? 21.199 -0.747 -14.815 1.00 98.00 178 ASN A CA 1
ATOM 1332 C C . ASN A 1 178 ? 21.976 0.091 -13.788 1.00 98.00 178 ASN A C 1
ATOM 1334 O O . ASN A 1 178 ? 23.162 -0.156 -13.589 1.00 98.00 178 ASN A O 1
ATOM 1338 N N . ASN A 1 179 ? 21.339 1.070 -13.139 1.00 97.81 179 ASN A N 1
ATOM 1339 C CA . ASN A 1 179 ? 22.015 2.002 -12.221 1.00 97.81 179 ASN A CA 1
ATOM 1340 C C . ASN A 1 179 ? 21.634 1.809 -10.748 1.00 97.81 179 ASN A C 1
ATOM 1342 O O . ASN A 1 179 ? 22.182 2.486 -9.880 1.00 97.81 179 ASN A O 1
ATOM 1346 N N . THR A 1 180 ? 20.694 0.913 -10.447 1.00 98.06 180 THR A N 1
ATOM 1347 C CA . THR A 1 180 ? 20.250 0.641 -9.075 1.00 98.06 180 THR A CA 1
ATOM 1348 C C . THR A 1 180 ? 20.304 -0.852 -8.767 1.00 98.06 180 THR A C 1
ATOM 1350 O O . THR A 1 180 ? 20.508 -1.681 -9.655 1.00 98.06 180 THR A O 1
ATOM 1353 N N . LEU A 1 181 ? 20.150 -1.197 -7.490 1.00 98.06 181 LEU A N 1
ATOM 1354 C CA . LEU A 1 181 ? 20.148 -2.583 -7.033 1.00 98.06 181 LEU A CA 1
ATOM 1355 C C . LEU A 1 181 ? 18.719 -3.065 -6.778 1.00 98.06 181 LEU A C 1
ATOM 1357 O O . LEU A 1 181 ? 17.821 -2.287 -6.470 1.00 98.06 181 LEU A O 1
ATOM 1361 N N . ALA A 1 182 ? 18.512 -4.369 -6.900 1.00 98.06 182 ALA A N 1
ATOM 1362 C CA . ALA A 1 182 ? 17.294 -5.003 -6.414 1.00 98.06 182 ALA A CA 1
ATOM 1363 C C . ALA A 1 182 ? 17.367 -5.152 -4.878 1.00 98.06 182 ALA A C 1
ATOM 1365 O O . ALA A 1 182 ? 18.440 -4.944 -4.300 1.00 98.06 182 ALA A O 1
ATOM 1366 N N . PRO A 1 183 ? 16.285 -5.575 -4.186 1.00 96.69 183 PRO A N 1
ATOM 1367 C CA . PRO A 1 183 ? 16.371 -5.915 -2.762 1.00 96.69 183 PRO A CA 1
ATOM 1368 C C . PRO A 1 183 ? 17.495 -6.915 -2.450 1.00 96.69 183 PRO A C 1
ATOM 1370 O O . PRO A 1 183 ? 18.073 -6.888 -1.365 1.00 96.69 183 PRO A O 1
ATOM 1373 N N . ILE A 1 184 ? 17.791 -7.810 -3.401 1.00 95.69 184 ILE A N 1
ATOM 1374 C CA . ILE A 1 184 ? 18.890 -8.772 -3.346 1.00 95.69 184 ILE A CA 1
ATOM 1375 C C . ILE A 1 184 ? 19.568 -8.801 -4.723 1.00 95.69 184 ILE A C 1
ATOM 1377 O O . ILE A 1 184 ? 18.969 -9.239 -5.702 1.00 95.69 184 ILE A O 1
ATOM 1381 N N . GLY A 1 185 ? 20.823 -8.351 -4.801 1.00 96.62 185 GLY A N 1
ATOM 1382 C CA . GLY A 1 185 ? 21.619 -8.395 -6.034 1.00 96.62 185 GLY A CA 1
ATOM 1383 C C . GLY A 1 185 ? 21.214 -7.355 -7.087 1.00 96.62 185 GLY A C 1
ATOM 1384 O O . GLY A 1 185 ? 20.842 -6.228 -6.763 1.00 96.62 185 GLY A O 1
ATOM 1385 N N . THR A 1 186 ? 21.335 -7.717 -8.367 1.00 97.94 186 THR A N 1
ATOM 1386 C CA . THR A 1 186 ? 20.983 -6.846 -9.503 1.00 97.94 186 THR A CA 1
ATOM 1387 C C . THR A 1 186 ? 19.560 -7.112 -9.983 1.00 97.94 186 THR A C 1
ATOM 1389 O O . THR A 1 186 ? 19.033 -8.216 -9.815 1.00 97.94 186 THR A O 1
ATOM 1392 N N . TRP A 1 187 ? 18.946 -6.136 -10.656 1.00 98.06 187 TRP A N 1
ATOM 1393 C CA . TRP A 1 187 ? 17.604 -6.305 -11.219 1.00 98.06 187 TRP A CA 1
ATOM 1394 C C . TRP A 1 187 ? 17.505 -7.452 -12.223 1.00 98.06 187 TRP A C 1
ATOM 1396 O O . TRP A 1 187 ? 16.532 -8.199 -12.179 1.00 98.06 187 TRP A O 1
ATOM 1406 N N . ASN A 1 188 ? 18.536 -7.681 -13.039 1.00 97.38 188 ASN A N 1
ATOM 1407 C CA . ASN A 1 188 ? 18.563 -8.838 -13.934 1.00 97.38 188 ASN A CA 1
ATOM 1408 C C . ASN A 1 188 ? 18.443 -10.171 -13.181 1.00 97.38 188 ASN A C 1
ATOM 1410 O O . ASN A 1 188 ? 17.640 -11.023 -13.562 1.00 97.38 188 ASN A O 1
ATOM 1414 N N . SER A 1 189 ? 19.190 -10.339 -12.084 1.00 97.19 189 SER A N 1
ATOM 1415 C CA . SER A 1 189 ? 19.083 -11.554 -11.271 1.00 97.19 189 SER A CA 1
ATOM 1416 C C . SER A 1 189 ? 17.718 -11.674 -10.588 1.00 97.19 189 SER A C 1
ATOM 1418 O O . SER A 1 189 ? 17.114 -12.747 -10.618 1.00 97.19 189 SER A O 1
ATOM 1420 N N . ALA A 1 190 ? 17.195 -10.570 -10.048 1.00 97.88 190 ALA A N 1
ATOM 1421 C CA . ALA A 1 190 ? 15.953 -10.566 -9.284 1.00 97.88 190 ALA A CA 1
ATOM 1422 C C . ALA A 1 190 ? 14.721 -10.776 -10.177 1.00 97.88 190 ALA A C 1
ATOM 1424 O O . ALA A 1 190 ? 14.007 -11.766 -10.029 1.00 97.88 190 ALA A O 1
ATOM 1425 N N . ILE A 1 191 ? 14.501 -9.885 -11.149 1.00 98.44 191 ILE A N 1
ATOM 1426 C CA . ILE A 1 191 ? 13.250 -9.829 -11.919 1.00 98.44 191 ILE A CA 1
ATOM 1427 C C . ILE A 1 191 ? 13.377 -10.336 -13.360 1.00 98.44 191 ILE A C 1
ATOM 1429 O O . ILE A 1 191 ? 12.352 -10.575 -13.991 1.00 98.44 191 ILE A O 1
ATOM 1433 N N . GLY A 1 192 ? 14.595 -10.568 -13.863 1.00 98.25 192 GLY A N 1
ATOM 1434 C CA . GLY A 1 192 ? 14.826 -11.053 -15.227 1.00 98.25 192 GLY A CA 1
ATOM 1435 C C . GLY A 1 192 ? 14.635 -9.973 -16.290 1.00 98.25 192 GLY A C 1
ATOM 1436 O O . GLY A 1 192 ? 14.830 -8.793 -16.016 1.00 98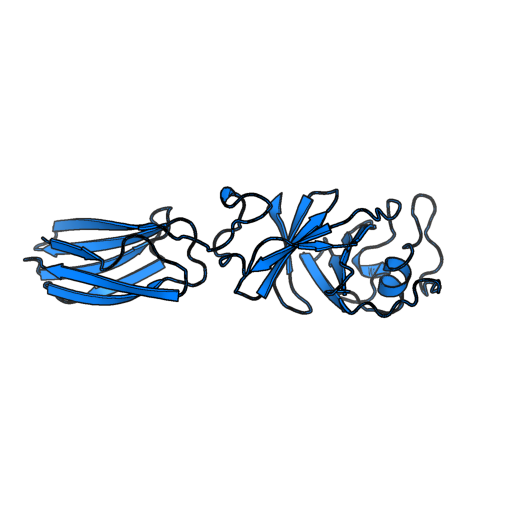.25 192 GLY A O 1
ATOM 1437 N N . TRP A 1 193 ? 14.274 -10.374 -17.504 1.00 98.56 193 TRP A N 1
ATOM 1438 C CA . TRP A 1 193 ? 14.064 -9.487 -18.649 1.00 98.56 193 TRP A CA 1
ATOM 1439 C C . TRP A 1 193 ? 12.624 -8.999 -18.771 1.00 98.56 193 TRP A C 1
ATOM 1441 O O . TRP A 1 193 ? 11.698 -9.598 -18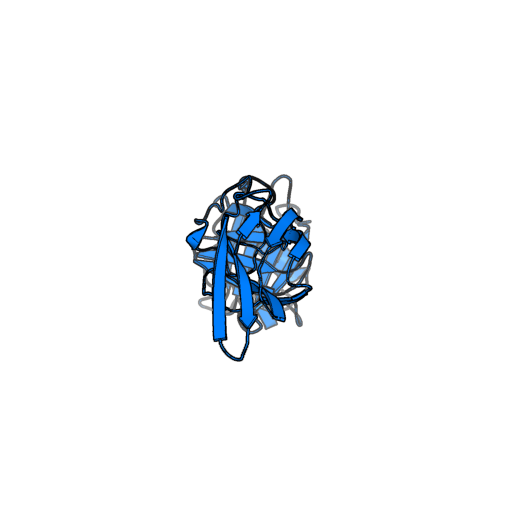.218 1.00 98.56 193 TRP A O 1
ATOM 1451 N N . ALA A 1 194 ? 12.426 -7.901 -19.502 1.00 98.62 194 ALA A N 1
ATOM 1452 C CA . ALA A 1 194 ? 11.090 -7.390 -19.757 1.00 98.62 194 ALA A CA 1
ATOM 1453 C C . ALA A 1 194 ? 10.336 -8.334 -20.702 1.00 98.62 194 ALA A C 1
ATOM 1455 O O . ALA A 1 194 ? 10.886 -8.808 -21.699 1.00 98.62 194 ALA A O 1
ATOM 1456 N N . ILE A 1 195 ? 9.064 -8.591 -20.392 1.00 98.44 195 ILE A N 1
ATOM 1457 C CA . ILE A 1 195 ? 8.212 -9.500 -21.180 1.00 98.44 195 ILE A CA 1
ATOM 1458 C C . ILE A 1 195 ? 7.246 -8.754 -22.102 1.00 98.44 195 ILE A C 1
ATOM 1460 O O . ILE A 1 195 ? 6.730 -9.343 -23.042 1.00 98.44 195 ILE A O 1
ATOM 1464 N N . ASN A 1 196 ? 7.017 -7.460 -21.854 1.00 98.38 196 ASN A N 1
ATOM 1465 C CA . ASN A 1 196 ? 6.194 -6.590 -22.692 1.00 98.38 196 ASN A CA 1
ATOM 1466 C C . ASN A 1 196 ? 6.839 -5.208 -22.845 1.00 98.38 196 ASN A C 1
ATOM 1468 O O . ASN A 1 196 ? 7.714 -4.810 -22.068 1.00 98.38 196 ASN A O 1
ATOM 1472 N N . ASN A 1 197 ? 6.366 -4.467 -23.848 1.00 98.38 197 ASN A N 1
ATOM 1473 C CA . ASN A 1 197 ? 6.697 -3.055 -23.996 1.00 98.38 197 ASN A CA 1
ATOM 1474 C C . ASN A 1 197 ? 6.231 -2.250 -22.779 1.00 98.38 197 ASN A C 1
ATOM 1476 O O . ASN A 1 197 ? 5.265 -2.608 -22.101 1.00 98.38 197 ASN A O 1
ATOM 1480 N N . ILE A 1 198 ? 6.920 -1.139 -22.542 1.00 98.25 198 ILE A N 1
ATOM 1481 C CA . ILE A 1 198 ? 6.550 -0.147 -21.546 1.00 98.25 198 ILE A CA 1
ATOM 1482 C C . ILE A 1 198 ? 5.168 0.436 -21.856 1.00 98.25 198 ILE A C 1
ATOM 1484 O O . ILE A 1 198 ? 4.911 0.934 -22.951 1.00 98.25 198 ILE A O 1
ATOM 1488 N N . ASP A 1 199 ? 4.283 0.402 -20.868 1.00 98.56 199 ASP A N 1
ATOM 1489 C CA . ASP A 1 199 ? 3.034 1.153 -20.884 1.00 98.56 199 ASP A CA 1
ATOM 1490 C C . ASP A 1 199 ? 3.262 2.496 -20.190 1.00 98.56 199 ASP A C 1
ATOM 1492 O O . ASP A 1 199 ? 3.613 2.517 -19.012 1.00 98.56 199 ASP A O 1
ATOM 1496 N N . GLN A 1 200 ? 3.060 3.598 -20.913 1.00 98.38 200 GLN A N 1
ATOM 1497 C CA . GLN A 1 200 ? 3.296 4.975 -20.461 1.00 98.38 200 GLN A CA 1
ATOM 1498 C C . GLN A 1 200 ? 2.018 5.699 -20.004 1.00 98.38 200 GLN A C 1
ATOM 1500 O O . GLN A 1 200 ? 2.002 6.925 -19.877 1.00 98.38 200 GLN A O 1
ATOM 1505 N N . SER A 1 201 ? 0.916 4.972 -19.813 1.00 98.31 201 SER A N 1
ATOM 1506 C CA . SER A 1 201 ? -0.302 5.567 -19.271 1.00 98.31 201 SER A CA 1
ATOM 1507 C C . SER A 1 201 ? -0.095 6.090 -17.844 1.00 98.31 201 SER A C 1
ATOM 1509 O O . SER A 1 201 ? 0.773 5.634 -17.091 1.00 98.31 201 SER A O 1
ATOM 1511 N N . ALA A 1 202 ? -0.906 7.084 -17.475 1.00 98.31 202 ALA A N 1
ATOM 1512 C CA . ALA A 1 202 ? -0.900 7.652 -16.134 1.00 98.31 202 ALA A CA 1
ATOM 1513 C C . ALA A 1 202 ? -1.168 6.577 -15.065 1.00 98.31 202 ALA A C 1
ATOM 1515 O O . ALA A 1 202 ? -1.763 5.529 -15.331 1.00 98.31 202 ALA A O 1
ATOM 1516 N N . ARG A 1 203 ? -0.705 6.840 -13.843 1.00 98.31 203 ARG A N 1
ATOM 1517 C CA . ARG A 1 203 ? -0.869 5.945 -12.696 1.00 98.31 203 ARG A CA 1
ATOM 1518 C C . ARG A 1 203 ? -1.634 6.666 -11.608 1.00 98.31 203 ARG A C 1
ATOM 1520 O O . ARG A 1 203 ? -1.333 7.823 -11.302 1.00 98.31 203 ARG A O 1
ATOM 1527 N N . GLN A 1 204 ? -2.596 5.967 -11.024 1.00 98.31 204 GLN A N 1
ATOM 1528 C CA . GLN A 1 204 ? -3.243 6.413 -9.806 1.00 98.31 204 GLN A CA 1
ATOM 1529 C C . GLN A 1 204 ? -2.417 5.955 -8.600 1.00 98.31 204 GLN A C 1
ATOM 1531 O O . GLN A 1 204 ? -2.022 4.790 -8.523 1.00 98.31 204 GLN A O 1
ATOM 1536 N N . ILE A 1 205 ? -2.129 6.875 -7.680 1.00 98.31 205 ILE A N 1
ATOM 1537 C CA . ILE A 1 205 ? -1.402 6.610 -6.436 1.00 98.31 205 ILE A CA 1
ATOM 1538 C C . ILE A 1 205 ? -2.148 7.196 -5.241 1.00 98.31 205 ILE A C 1
ATOM 1540 O O . ILE A 1 205 ? -2.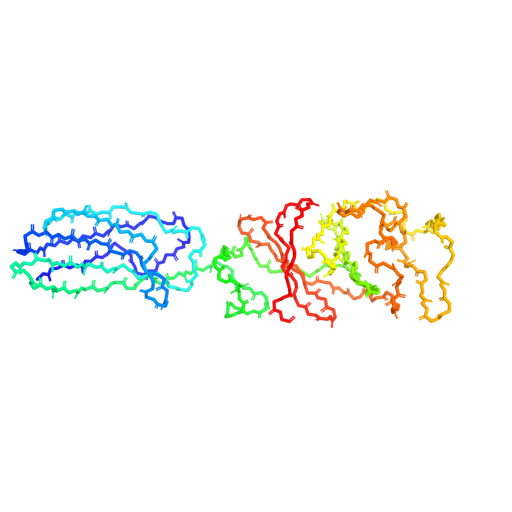742 8.269 -5.330 1.00 98.31 205 ILE A O 1
ATOM 1544 N N . GLN A 1 206 ? -2.107 6.503 -4.107 1.00 97.81 206 GLN A N 1
ATOM 1545 C CA . GLN A 1 206 ? -2.651 6.997 -2.844 1.00 97.81 206 GLN A CA 1
ATOM 1546 C C . GLN A 1 206 ? -1.819 6.469 -1.675 1.00 97.81 206 GLN A C 1
ATOM 1548 O O . GLN A 1 206 ? -1.297 5.357 -1.740 1.00 97.81 206 GLN A O 1
ATOM 1553 N N . PHE A 1 207 ? -1.677 7.267 -0.620 1.00 96.38 207 PHE A N 1
ATOM 1554 C CA . PHE A 1 207 ? -0.851 6.946 0.545 1.00 96.38 207 PHE A CA 1
ATOM 1555 C C . PHE A 1 207 ? -1.729 6.623 1.756 1.00 96.38 207 PHE A C 1
ATOM 1557 O O . PHE A 1 207 ? -2.807 7.193 1.910 1.00 96.38 207 PHE A O 1
ATOM 1564 N N . GLU A 1 208 ? -1.257 5.714 2.603 1.00 93.62 208 GLU A N 1
ATOM 1565 C CA . GLU A 1 208 ? -1.757 5.481 3.960 1.00 93.62 208 GLU A CA 1
ATOM 1566 C C . GLU A 1 208 ? -1.139 6.494 4.918 1.00 93.62 208 GLU A C 1
ATOM 1568 O O . GLU A 1 208 ? 0.015 6.895 4.750 1.00 93.62 208 GLU A O 1
ATOM 1573 N N . GLU A 1 209 ? -1.870 6.850 5.971 1.00 89.56 209 GLU A N 1
ATOM 1574 C CA . GLU A 1 209 ? -1.321 7.642 7.078 1.00 89.56 209 GLU A CA 1
ATOM 1575 C C . GLU A 1 209 ? -0.116 6.951 7.751 1.00 89.56 209 GLU A C 1
ATOM 1577 O O . GLU A 1 209 ? 0.822 7.636 8.157 1.00 89.56 209 GLU A O 1
ATOM 1582 N N . GLY A 1 210 ? -0.066 5.612 7.775 1.00 86.00 210 GLY A N 1
ATOM 1583 C CA . GLY A 1 210 ? 1.083 4.827 8.253 1.00 86.00 210 GLY A CA 1
ATOM 1584 C C . GLY A 1 210 ? 2.247 4.676 7.270 1.00 86.00 210 GLY A C 1
ATOM 1585 O O . GLY A 1 210 ? 3.175 3.910 7.529 1.00 86.00 210 GLY A O 1
ATOM 1586 N N . GLY A 1 211 ? 2.221 5.371 6.129 1.00 91.25 211 GLY A N 1
ATOM 1587 C CA . GLY A 1 211 ? 3.355 5.478 5.204 1.00 91.25 211 GLY A CA 1
ATOM 1588 C C . GLY A 1 211 ? 3.428 4.423 4.096 1.00 91.25 211 GLY A C 1
ATOM 1589 O O . GLY A 1 211 ? 4.213 4.583 3.159 1.00 91.25 211 GLY A O 1
ATOM 1590 N N . ALA A 1 212 ? 2.598 3.378 4.142 1.00 96.25 212 ALA A N 1
ATOM 1591 C CA . ALA A 1 212 ? 2.384 2.514 2.982 1.00 96.25 212 ALA A CA 1
ATOM 1592 C C . ALA A 1 212 ? 1.693 3.283 1.841 1.00 96.25 212 ALA A C 1
ATOM 1594 O O . ALA A 1 212 ? 1.107 4.347 2.039 1.00 96.25 212 ALA A O 1
ATOM 1595 N N . PHE A 1 213 ? 1.775 2.767 0.618 1.00 97.56 213 PHE A N 1
ATOM 1596 C CA . PHE A 1 213 ? 1.145 3.401 -0.540 1.00 97.56 213 PHE A CA 1
ATOM 1597 C C . PHE A 1 213 ? 0.645 2.382 -1.554 1.00 97.56 213 PHE A C 1
ATOM 1599 O O . PHE A 1 213 ? 1.119 1.248 -1.613 1.00 97.56 213 PHE A O 1
ATOM 1606 N N . TYR A 1 214 ? -0.306 2.812 -2.373 1.00 98.19 214 TYR A N 1
ATOM 1607 C CA . TYR A 1 214 ? -0.967 2.000 -3.381 1.00 98.19 214 TYR A CA 1
ATOM 1608 C C . TYR A 1 214 ? -0.748 2.585 -4.758 1.00 98.19 214 TYR A C 1
ATOM 1610 O O . TYR A 1 214 ? -0.872 3.795 -4.925 1.00 98.19 214 TYR A O 1
ATOM 1618 N N . ILE A 1 215 ? -0.468 1.735 -5.742 1.00 98.44 215 ILE A N 1
ATOM 1619 C CA . ILE A 1 215 ? -0.337 2.142 -7.143 1.00 98.44 215 ILE A CA 1
ATOM 1620 C C . ILE A 1 215 ? -1.228 1.257 -8.012 1.00 98.44 215 ILE A C 1
ATOM 1622 O O . ILE A 1 215 ? -1.158 0.028 -7.937 1.00 98.44 215 ILE A O 1
ATOM 1626 N N . GLU A 1 216 ? -2.038 1.887 -8.859 1.00 98.44 216 GLU A N 1
ATOM 1627 C CA . GLU A 1 216 ? -2.739 1.219 -9.953 1.00 98.44 216 GLU A CA 1
ATOM 1628 C C . GLU A 1 216 ? -1.783 0.938 -11.118 1.00 98.44 216 GLU A C 1
ATOM 1630 O O . GLU A 1 216 ? -1.013 1.800 -11.546 1.00 98.44 216 GLU A O 1
ATOM 1635 N N . THR A 1 217 ? -1.857 -0.271 -11.665 1.00 98.12 217 THR A N 1
ATOM 1636 C CA . THR A 1 217 ? -1.105 -0.708 -12.843 1.00 98.12 217 THR A CA 1
ATOM 1637 C C . THR A 1 217 ? -2.028 -1.469 -13.802 1.00 98.12 217 THR A C 1
ATOM 1639 O O . THR A 1 217 ? -3.101 -1.916 -13.389 1.00 98.12 217 THR A O 1
ATOM 1642 N N . PRO A 1 218 ? -1.598 -1.743 -15.048 1.00 98.06 218 PRO A N 1
ATOM 1643 C CA . PRO A 1 218 ? -2.380 -2.543 -15.998 1.00 98.06 218 PRO A CA 1
ATOM 1644 C C . PRO A 1 218 ? -2.733 -3.952 -15.520 1.00 98.06 218 PRO A C 1
ATOM 1646 O O . PRO A 1 218 ? -3.643 -4.574 -16.061 1.00 98.06 218 PRO A O 1
ATOM 1649 N N . ILE A 1 219 ? -1.996 -4.481 -14.540 1.00 97.31 219 ILE A N 1
ATOM 1650 C CA . ILE A 1 219 ? -2.201 -5.836 -14.025 1.00 97.31 219 ILE A CA 1
ATOM 1651 C C . ILE A 1 219 ? -2.891 -5.858 -12.659 1.00 97.31 219 ILE A C 1
ATOM 1653 O O . ILE A 1 219 ? -3.073 -6.947 -12.113 1.00 97.31 219 ILE A O 1
ATOM 1657 N N . GLY A 1 220 ? -3.265 -4.701 -12.105 1.00 97.81 220 GLY A N 1
ATOM 1658 C CA . GLY A 1 220 ? -3.939 -4.605 -10.814 1.00 97.81 220 GLY A CA 1
ATOM 1659 C C . GLY A 1 220 ? -3.456 -3.467 -9.924 1.00 97.81 220 GLY A C 1
ATOM 1660 O O . GLY A 1 220 ? -2.628 -2.644 -10.323 1.00 97.81 220 GLY A O 1
ATOM 1661 N N . VAL A 1 221 ? -3.962 -3.452 -8.693 1.00 98.38 221 VAL A N 1
ATOM 1662 C CA . VAL A 1 221 ? -3.564 -2.495 -7.651 1.00 98.38 221 VAL A CA 1
ATOM 1663 C C . VAL A 1 221 ? -2.610 -3.174 -6.686 1.00 98.38 221 VAL A C 1
ATOM 1665 O O . VAL A 1 221 ? -2.906 -4.253 -6.172 1.00 98.38 221 VAL A O 1
ATOM 1668 N N . PHE A 1 222 ? -1.476 -2.536 -6.417 1.00 98.31 222 PHE A N 1
ATOM 1669 C CA . PHE A 1 222 ? -0.464 -3.057 -5.503 1.00 98.31 222 PHE A CA 1
ATOM 1670 C C . PHE A 1 222 ? -0.289 -2.141 -4.307 1.00 98.31 222 PHE A C 1
ATOM 1672 O O . PHE A 1 222 ? -0.195 -0.928 -4.475 1.00 98.31 222 PHE A O 1
ATOM 1679 N N . ARG A 1 223 ? -0.194 -2.742 -3.121 1.00 97.81 223 ARG A N 1
ATOM 1680 C CA . ARG A 1 223 ? 0.223 -2.090 -1.882 1.00 97.81 223 ARG A CA 1
ATOM 1681 C C . ARG A 1 223 ? 1.720 -2.278 -1.692 1.00 97.81 223 ARG A C 1
ATOM 1683 O O . ARG A 1 223 ? 2.220 -3.390 -1.844 1.00 97.81 223 ARG A O 1
ATOM 1690 N N . PHE A 1 224 ? 2.405 -1.218 -1.295 1.00 98.06 224 PHE A N 1
ATOM 1691 C CA . PHE A 1 224 ? 3.821 -1.201 -0.949 1.00 98.06 224 PHE A CA 1
ATOM 1692 C C . PHE A 1 224 ? 3.961 -0.755 0.503 1.00 98.06 224 PHE A C 1
ATOM 1694 O O . PHE A 1 224 ? 3.495 0.321 0.876 1.00 98.06 224 PHE A O 1
ATOM 1701 N N . SER A 1 225 ? 4.560 -1.603 1.333 1.00 96.56 225 SER A N 1
ATOM 1702 C CA . SER A 1 225 ? 4.743 -1.370 2.765 1.00 96.56 225 SER A CA 1
ATOM 1703 C C . SER A 1 225 ? 6.200 -1.073 3.080 1.00 96.56 225 SER A C 1
ATOM 1705 O O . SER A 1 225 ? 7.068 -1.897 2.798 1.00 96.56 225 SER A O 1
ATOM 1707 N N . GLY A 1 226 ? 6.444 0.073 3.711 1.00 93.19 226 GLY A N 1
ATOM 1708 C CA . GLY A 1 226 ? 7.775 0.638 3.925 1.00 93.19 226 GLY A CA 1
ATOM 1709 C C . GLY A 1 226 ? 7.955 1.941 3.144 1.00 93.19 226 GLY A C 1
ATOM 1710 O O . GLY A 1 226 ? 7.116 2.325 2.332 1.00 93.19 226 GLY A O 1
ATOM 1711 N N . GLU A 1 227 ? 9.057 2.650 3.384 1.00 89.69 227 GLU A N 1
ATOM 1712 C CA . GLU A 1 227 ? 9.323 3.916 2.692 1.00 89.69 227 GLU A CA 1
ATOM 1713 C C . GLU A 1 227 ? 10.128 3.693 1.404 1.00 89.69 227 GLU A C 1
ATOM 1715 O O . GLU A 1 227 ? 9.593 3.748 0.296 1.00 89.69 227 GLU A O 1
ATOM 1720 N N . ALA A 1 228 ? 11.436 3.448 1.536 1.00 93.88 228 ALA A N 1
ATOM 1721 C CA . ALA A 1 228 ? 12.354 3.269 0.408 1.00 93.88 228 ALA A CA 1
ATOM 1722 C C . ALA A 1 228 ? 12.513 1.802 -0.023 1.00 93.88 228 ALA A C 1
ATOM 1724 O O . ALA A 1 228 ? 12.920 1.526 -1.148 1.00 93.88 228 ALA A O 1
ATOM 1725 N N . ALA A 1 229 ? 12.200 0.865 0.864 1.00 97.06 229 ALA A N 1
ATOM 1726 C CA . ALA A 1 229 ? 12.293 -0.567 0.639 1.00 97.06 229 ALA A CA 1
ATOM 1727 C C . ALA A 1 229 ? 11.303 -1.278 1.558 1.00 97.06 229 ALA A C 1
ATOM 1729 O O . ALA A 1 229 ? 11.002 -0.777 2.645 1.00 97.06 229 ALA A O 1
ATOM 1730 N N . GLY A 1 230 ? 10.848 -2.458 1.153 1.00 97.69 230 GLY A N 1
ATOM 1731 C CA . GLY A 1 230 ? 9.974 -3.263 1.992 1.00 97.69 230 GLY A CA 1
ATOM 1732 C C . GLY A 1 230 ? 9.292 -4.379 1.226 1.00 97.69 230 GLY A C 1
ATOM 1733 O O . GLY A 1 230 ? 9.907 -4.995 0.352 1.00 97.69 230 GLY A O 1
ATOM 1734 N N . THR A 1 231 ? 8.039 -4.656 1.570 1.00 97.88 231 THR A N 1
ATOM 1735 C CA . THR A 1 231 ? 7.237 -5.714 0.947 1.00 97.88 231 THR A CA 1
ATOM 1736 C C . THR A 1 231 ? 6.109 -5.143 0.110 1.00 97.88 231 THR A C 1
ATOM 1738 O O . THR A 1 231 ? 5.684 -4.004 0.300 1.00 97.88 231 THR A O 1
ATOM 1741 N N . TRP A 1 232 ? 5.621 -5.934 -0.836 1.00 98.12 232 TRP A N 1
ATOM 1742 C CA . TRP A 1 232 ? 4.471 -5.555 -1.640 1.00 98.12 232 TRP A CA 1
ATOM 1743 C C . TRP A 1 232 ? 3.470 -6.697 -1.746 1.00 98.12 232 TRP A C 1
ATOM 1745 O O . TRP A 1 232 ? 3.826 -7.871 -1.639 1.00 98.12 232 TRP A O 1
ATOM 1755 N N . THR A 1 233 ? 2.206 -6.344 -1.957 1.00 97.44 233 THR A N 1
ATOM 1756 C CA . THR A 1 233 ? 1.114 -7.296 -2.168 1.00 97.44 233 THR A CA 1
ATOM 1757 C C . THR A 1 233 ? 0.151 -6.780 -3.228 1.00 97.44 233 THR A C 1
ATOM 1759 O O . THR A 1 233 ? -0.085 -5.578 -3.349 1.00 97.44 233 THR A O 1
ATOM 1762 N N . LYS A 1 234 ? -0.414 -7.695 -4.021 1.00 97.25 234 LYS A N 1
ATOM 1763 C CA . LYS A 1 234 ? -1.505 -7.377 -4.947 1.00 97.25 234 LYS A CA 1
ATOM 1764 C C . LYS A 1 234 ? -2.827 -7.333 -4.182 1.00 97.25 234 LYS A C 1
ATOM 1766 O O . LYS A 1 234 ? -3.112 -8.249 -3.416 1.00 97.25 234 LYS A O 1
ATOM 1771 N N . ILE A 1 235 ? -3.614 -6.289 -4.409 1.00 94.81 235 ILE A N 1
ATOM 1772 C CA . ILE A 1 235 ? -4.899 -6.041 -3.743 1.00 94.81 235 ILE A CA 1
ATOM 1773 C C . ILE A 1 235 ? -6.075 -6.416 -4.646 1.00 94.81 235 ILE A C 1
ATOM 1775 O O . ILE A 1 235 ? -7.040 -7.024 -4.192 1.00 94.81 235 ILE A O 1
ATOM 1779 N N . LYS A 1 236 ? -5.975 -6.076 -5.933 1.00 89.31 236 LYS A N 1
ATOM 1780 C CA . LYS A 1 236 ? -6.996 -6.302 -6.958 1.00 89.31 236 LYS A CA 1
ATOM 1781 C C . LYS A 1 236 ? -6.325 -6.678 -8.265 1.00 89.31 236 LYS A C 1
ATOM 1783 O O . LYS A 1 236 ? -5.291 -6.043 -8.566 1.00 89.31 236 LYS A O 1
#

Radius of gyration: 24.33 Å; chains: 1; bounding box: 53×34×69 Å

Secondary structure (DSSP, 8-state):
-EEEES-SEE-TT-EEEEEEE--SSEEEEEEE-TT--EEEEEEE-SEEEEEEEPPTT--SEEEEEEEEEETTEEEEEEEEEEE--SS--TT-GGGSPTT---BSSSPEEE-EEEEEETTEEEEEE-TTT-EEEEEETTTTEEEEEE----SSPPPPPTT-SPPTT-B---THHHHHHHHSB-SSSBHHHHH-SB-SPPB---EEEEEBTTS-EEEEETTEEEEEESSSEEEEEE--

pLDDT: mean 94.92, std 5.15, range [71.56, 98.88]

Foldseek 3Di:
DDWDKPAQEDAQFDKIKIWAADPAPWKKKFKAAPVRDGPDIGTDHNGDMDIDGHHQQHAQWIKIKMWGHHPRDTDIDIRIRGYDAPEADPVGSVLDPRSFGHWPDYKDWAWKKKFAFQFWIKIAGDDPVQKIKTAGNVVQKIFIDRQPFPQDDADAAPVHAADPQFHAQDGSRSVCQRPHDGVPGGCCVRGNTTNDDMDRGIWIKIATPQGWIWIQDPVAIKIDPDHRMDGMDGRD